Protein AF-A0A2X0WYQ0-F1 (afdb_monomer_lite)

Structure (mmCIF, N/CA/C/O backbone):
data_AF-A0A2X0WYQ0-F1
#
_entry.id   AF-A0A2X0WYQ0-F1
#
loop_
_atom_site.group_PDB
_atom_site.id
_atom_site.type_symbol
_atom_site.label_atom_id
_atom_site.label_alt_id
_atom_site.label_comp_id
_atom_site.label_asym_id
_atom_site.label_entity_id
_atom_site.label_seq_id
_atom_site.pdbx_PDB_ins_code
_atom_site.Cartn_x
_atom_site.Cartn_y
_atom_site.Cartn_z
_atom_site.occupancy
_atom_site.B_iso_or_equiv
_atom_site.auth_seq_id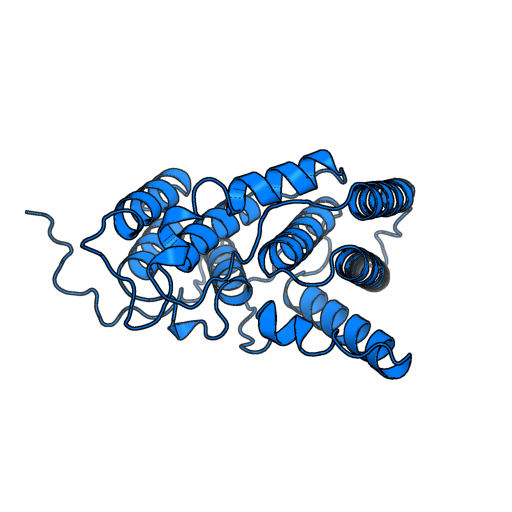
_atom_site.auth_comp_id
_atom_site.auth_asym_id
_atom_site.auth_atom_id
_atom_site.pdbx_PDB_model_num
ATOM 1 N N . MET A 1 1 ? -31.223 0.214 19.279 1.00 30.88 1 MET A N 1
ATOM 2 C CA . MET A 1 1 ? -30.070 -0.480 19.890 1.00 30.88 1 MET A CA 1
ATOM 3 C C . MET A 1 1 ? -29.331 -1.234 18.797 1.00 30.88 1 MET A C 1
ATOM 5 O O . MET A 1 1 ? -29.959 -2.022 18.108 1.00 30.88 1 MET A O 1
ATOM 9 N N . ASN A 1 2 ? -28.045 -0.946 18.589 1.00 32.72 2 ASN A N 1
ATOM 10 C CA . ASN A 1 2 ? -27.215 -1.646 17.607 1.00 32.72 2 ASN A CA 1
ATOM 11 C C . ASN A 1 2 ? -26.812 -3.014 18.179 1.00 32.72 2 ASN A C 1
ATOM 13 O O . ASN A 1 2 ? -26.134 -3.053 19.201 1.00 32.72 2 ASN A O 1
ATOM 17 N N . ASN A 1 3 ? -27.182 -4.112 17.514 1.00 32.12 3 ASN A N 1
ATOM 18 C CA . ASN A 1 3 ? -26.913 -5.508 17.918 1.00 32.12 3 ASN A CA 1
ATOM 19 C C . ASN A 1 3 ? -25.422 -5.912 17.897 1.00 32.12 3 ASN A C 1
ATOM 21 O O . ASN A 1 3 ? -25.090 -7.092 17.855 1.00 32.12 3 ASN A O 1
ATOM 25 N N . TYR A 1 4 ? -24.502 -4.952 17.890 1.00 43.34 4 TYR A N 1
ATOM 26 C CA . TYR A 1 4 ? -23.113 -5.197 17.528 1.00 43.34 4 TYR A CA 1
ATOM 27 C C . TYR A 1 4 ? -22.135 -5.195 18.707 1.00 43.34 4 TYR A C 1
ATOM 29 O O . TYR A 1 4 ? -20.962 -5.466 18.495 1.00 43.34 4 TYR A O 1
ATOM 37 N N . THR A 1 5 ? -22.542 -4.875 19.934 1.00 41.78 5 THR A N 1
ATOM 38 C CA . THR A 1 5 ? -21.591 -4.577 21.022 1.00 41.78 5 THR A CA 1
ATOM 39 C C . THR A 1 5 ? -21.054 -5.783 21.790 1.00 41.78 5 THR A C 1
ATOM 41 O O . THR A 1 5 ? -20.087 -5.616 22.519 1.00 41.78 5 THR A O 1
ATOM 44 N N . GLN A 1 6 ? -21.606 -6.988 21.634 1.00 36.12 6 GLN A N 1
ATOM 45 C CA . GLN A 1 6 ? -21.360 -8.068 22.604 1.00 36.12 6 GLN A CA 1
ATOM 46 C C . GLN A 1 6 ? -20.387 -9.172 22.157 1.00 36.12 6 GLN A C 1
ATOM 48 O O . GLN A 1 6 ? -20.231 -10.157 22.868 1.00 36.12 6 GLN A O 1
ATOM 53 N N . LYS A 1 7 ? -19.721 -9.028 21.000 1.00 35.97 7 LYS A N 1
ATOM 54 C CA . LYS A 1 7 ? -18.834 -10.072 20.441 1.00 35.97 7 LYS A CA 1
ATOM 55 C C . LYS A 1 7 ? -17.511 -9.539 19.860 1.00 35.97 7 LYS A C 1
ATOM 57 O O . LYS A 1 7 ? -16.992 -10.108 18.907 1.00 35.97 7 LYS A O 1
ATOM 62 N N . ARG A 1 8 ? -17.033 -8.386 20.350 1.00 48.12 8 ARG A N 1
ATOM 63 C CA . ARG A 1 8 ? -16.016 -7.555 19.670 1.00 48.12 8 ARG A CA 1
ATOM 64 C C . ARG A 1 8 ? -14.584 -7.669 20.197 1.00 48.12 8 ARG A C 1
ATOM 66 O O . ARG A 1 8 ? -13.685 -7.267 19.468 1.00 48.12 8 ARG A O 1
ATOM 73 N N . ASP A 1 9 ? -14.366 -8.222 21.386 1.00 40.00 9 ASP A N 1
ATOM 74 C CA . ASP A 1 9 ? -13.037 -8.193 22.023 1.00 40.00 9 ASP A CA 1
ATOM 75 C C . ASP A 1 9 ? -12.104 -9.339 21.573 1.00 40.00 9 ASP A C 1
ATOM 77 O O . ASP A 1 9 ? -10.907 -9.282 21.836 1.00 40.00 9 ASP A O 1
ATOM 81 N N . ASP A 1 10 ? -12.617 -10.312 20.805 1.00 42.34 10 ASP A N 1
ATOM 82 C CA . ASP A 1 10 ? -11.875 -11.518 20.386 1.00 42.34 10 ASP A CA 1
ATOM 83 C C . ASP A 1 10 ? -11.583 -11.580 18.868 1.00 42.34 10 ASP A C 1
ATOM 85 O O . ASP A 1 10 ? -11.212 -12.630 18.336 1.00 42.34 10 ASP A O 1
ATOM 89 N N . LEU A 1 11 ? -11.805 -10.489 18.123 1.00 52.59 11 LEU A N 1
ATOM 90 C CA . LEU A 1 11 ? -11.607 -10.490 16.669 1.00 52.59 11 LEU A CA 1
ATOM 91 C C . LEU A 1 11 ? -10.135 -10.267 16.303 1.00 52.59 11 LEU A C 1
ATOM 93 O O . LEU A 1 11 ? -9.590 -9.175 16.462 1.00 52.59 11 LEU A O 1
ATOM 97 N N . ASN A 1 12 ? -9.539 -11.340 15.783 1.00 59.78 12 ASN A N 1
ATOM 98 C CA . ASN A 1 12 ? -8.200 -11.401 15.204 1.00 59.78 12 ASN A CA 1
ATOM 99 C C . ASN A 1 12 ? -8.109 -10.634 13.864 1.00 59.78 12 ASN A C 1
ATOM 101 O O . ASN A 1 12 ? -9.146 -10.348 13.254 1.00 59.78 12 ASN A O 1
ATOM 105 N N . PRO A 1 13 ? -6.888 -10.335 13.373 1.00 63.44 13 PRO A N 1
ATOM 106 C CA . PRO A 1 13 ? -6.665 -9.760 12.045 1.00 63.44 13 PRO A CA 1
ATOM 107 C C . PRO A 1 13 ? -7.358 -10.554 10.918 1.00 63.44 13 PRO A C 1
ATOM 109 O O . PRO A 1 13 ? -7.719 -11.724 11.121 1.00 63.44 13 PRO A O 1
ATOM 112 N N . PRO A 1 14 ? -7.549 -9.936 9.731 1.00 71.12 14 PRO A N 1
ATOM 113 C CA . PRO A 1 14 ? -8.297 -10.542 8.636 1.00 71.12 14 PRO A CA 1
ATOM 114 C C . PRO A 1 14 ? -7.790 -11.952 8.307 1.00 71.12 14 PRO A C 1
ATOM 116 O O . PRO A 1 14 ? -6.591 -12.199 8.194 1.00 71.12 14 PRO A O 1
ATOM 119 N N . GLN A 1 15 ? -8.717 -12.901 8.198 1.00 68.38 15 GLN A N 1
ATOM 120 C CA . GLN A 1 15 ? -8.397 -14.296 7.901 1.00 68.38 15 GLN A CA 1
ATOM 121 C C . GLN A 1 15 ? -8.363 -14.512 6.389 1.00 68.38 15 GLN A C 1
ATOM 123 O O . GLN A 1 15 ? -9.119 -13.884 5.659 1.00 68.38 15 GLN A O 1
ATOM 128 N N . ILE A 1 16 ? -7.509 -15.423 5.924 1.00 63.03 16 ILE A N 1
ATOM 129 C CA . ILE A 1 16 ? -7.428 -15.814 4.511 1.00 63.03 16 ILE A CA 1
ATOM 130 C C . ILE A 1 16 ? -8.722 -16.545 4.116 1.00 63.03 16 ILE A C 1
ATOM 132 O O . ILE A 1 16 ? -9.135 -17.493 4.786 1.00 63.03 16 ILE A O 1
ATOM 136 N N . HIS A 1 17 ? -9.358 -16.125 3.018 1.00 61.84 17 HIS A N 1
ATOM 137 C CA . HIS A 1 17 ? -10.600 -16.725 2.509 1.00 61.84 17 HIS A CA 1
ATOM 138 C C . HIS A 1 17 ? -10.390 -17.420 1.157 1.00 61.84 17 HIS A C 1
ATOM 140 O O . HIS A 1 17 ? -9.661 -16.924 0.307 1.00 61.84 17 HIS A O 1
ATOM 146 N N . ASN A 1 18 ? -11.074 -18.547 0.930 1.00 51.06 18 ASN A N 1
ATOM 147 C CA . ASN A 1 18 ? -10.894 -19.365 -0.282 1.00 51.06 18 ASN A CA 1
ATOM 148 C C . ASN A 1 18 ? -11.740 -18.919 -1.492 1.00 51.06 18 ASN A C 1
ATOM 150 O O . ASN A 1 18 ? -11.437 -19.317 -2.615 1.00 51.06 18 ASN A O 1
ATOM 154 N N . ASP A 1 19 ? -12.796 -18.120 -1.295 1.00 70.81 19 ASP A N 1
ATOM 155 C CA . ASP A 1 19 ? -13.561 -17.553 -2.415 1.00 70.81 19 ASP A CA 1
ATOM 156 C C . ASP A 1 19 ? -12.731 -16.472 -3.137 1.00 70.81 19 ASP A C 1
ATOM 158 O O . ASP A 1 19 ? -12.202 -15.600 -2.450 1.00 70.81 19 ASP A O 1
ATOM 162 N N . PRO A 1 20 ? -12.625 -16.453 -4.482 1.00 60.88 20 PRO A N 1
ATOM 163 C CA . PRO A 1 20 ? -11.736 -15.537 -5.205 1.00 60.88 20 PRO A CA 1
ATOM 164 C C . PRO A 1 20 ? -11.954 -14.041 -4.928 1.00 60.88 20 PRO A C 1
ATOM 166 O O . PRO A 1 20 ? -10.990 -13.268 -4.923 1.00 60.88 20 PRO A O 1
ATOM 169 N N . HIS A 1 21 ? -13.198 -13.604 -4.701 1.00 66.31 21 HIS A N 1
ATOM 170 C CA . HIS A 1 21 ? -13.491 -12.195 -4.428 1.00 66.31 21 HIS A CA 1
ATOM 171 C C . HIS A 1 21 ? -13.129 -11.820 -2.995 1.00 66.31 21 HIS A C 1
ATOM 173 O O . HIS A 1 21 ? -12.477 -10.793 -2.770 1.00 66.31 21 HIS A O 1
ATOM 179 N N . SER A 1 22 ? -13.508 -12.659 -2.032 1.00 78.00 22 SER A N 1
ATOM 180 C CA . SER A 1 22 ? -13.090 -12.484 -0.640 1.00 78.00 22 SER A CA 1
ATOM 181 C C . SER A 1 22 ? -11.579 -12.644 -0.483 1.00 78.00 22 SER A C 1
ATOM 183 O O . SER A 1 22 ? -10.980 -11.937 0.322 1.00 78.00 22 SER A O 1
ATOM 185 N N . ALA A 1 23 ? -10.945 -13.466 -1.319 1.00 81.56 23 ALA A N 1
ATOM 186 C CA . ALA A 1 23 ? -9.509 -13.658 -1.342 1.00 81.56 23 ALA A CA 1
ATOM 187 C C . ALA A 1 23 ? -8.787 -12.357 -1.712 1.00 81.56 23 ALA A C 1
ATOM 189 O O . ALA A 1 23 ? -7.987 -11.834 -0.943 1.00 81.56 23 ALA A O 1
ATOM 190 N N . HIS A 1 24 ? -9.125 -11.738 -2.848 1.00 86.12 24 HIS A N 1
ATOM 191 C CA . HIS A 1 24 ? -8.456 -10.495 -3.248 1.00 86.12 24 HIS A CA 1
ATOM 192 C C . HIS A 1 24 ? -8.589 -9.379 -2.197 1.00 86.12 24 HIS A C 1
ATOM 194 O O . HIS A 1 24 ? -7.616 -8.691 -1.886 1.00 86.12 24 HIS A O 1
ATOM 200 N N . LYS A 1 25 ? -9.777 -9.227 -1.599 1.00 91.06 25 LYS A N 1
ATOM 201 C CA . LYS A 1 25 ? -9.996 -8.257 -0.518 1.00 91.06 25 LYS A CA 1
ATOM 202 C C . LYS A 1 25 ? -9.220 -8.611 0.748 1.00 91.06 25 LYS A C 1
ATOM 204 O O . LYS A 1 25 ? -8.689 -7.706 1.387 1.00 91.06 25 LYS A O 1
ATOM 209 N N . SER A 1 26 ? -9.137 -9.894 1.093 1.00 89.62 26 SER A N 1
ATOM 210 C CA . SER A 1 26 ? -8.325 -10.370 2.211 1.00 89.62 26 SER A CA 1
ATOM 211 C C . SER A 1 26 ? -6.846 -10.062 1.989 1.00 89.62 26 SER A C 1
ATOM 213 O O . SER A 1 26 ? -6.203 -9.569 2.909 1.00 89.62 26 SER A O 1
ATOM 215 N N . ALA A 1 27 ? -6.319 -10.267 0.775 1.00 88.12 27 ALA A N 1
ATOM 216 C CA . ALA A 1 27 ? -4.941 -9.910 0.425 1.00 88.12 27 ALA A CA 1
ATOM 217 C C . ALA A 1 27 ? -4.671 -8.423 0.675 1.00 88.12 27 ALA A C 1
ATOM 219 O O . ALA A 1 27 ? -3.684 -8.058 1.309 1.00 88.12 27 ALA A O 1
ATOM 220 N N . ILE A 1 28 ? -5.579 -7.564 0.198 1.00 92.56 28 ILE A N 1
ATOM 221 C CA . ILE A 1 28 ? -5.465 -6.112 0.339 1.00 92.56 28 ILE A CA 1
ATOM 222 C C . ILE A 1 28 ? -5.468 -5.701 1.814 1.00 92.56 28 ILE A C 1
ATOM 224 O O . ILE A 1 28 ? -4.609 -4.925 2.229 1.00 92.56 28 ILE A O 1
ATOM 228 N N . TRP A 1 29 ? -6.413 -6.213 2.605 1.00 93.56 29 TRP A N 1
ATOM 229 C CA . TRP A 1 29 ? -6.493 -5.890 4.028 1.00 93.56 29 TRP A CA 1
ATOM 230 C C . TRP A 1 29 ? -5.293 -6.427 4.809 1.00 93.56 29 TRP A C 1
ATOM 232 O O . TRP A 1 29 ? -4.737 -5.690 5.616 1.00 93.56 29 TRP A O 1
ATOM 242 N N . ASN A 1 30 ? -4.837 -7.649 4.530 1.00 89.69 30 ASN A N 1
ATOM 243 C CA . ASN A 1 30 ? -3.646 -8.218 5.166 1.00 89.69 30 ASN A CA 1
ATOM 244 C C . ASN A 1 30 ? -2.389 -7.405 4.852 1.00 89.69 30 ASN A C 1
ATOM 246 O O . ASN A 1 30 ? -1.621 -7.086 5.758 1.00 89.69 30 ASN A O 1
ATOM 250 N N . LEU A 1 31 ? -2.204 -7.005 3.592 1.00 90.88 31 LEU A N 1
ATOM 251 C CA . LEU A 1 31 ? -1.098 -6.139 3.197 1.00 90.88 31 LEU A CA 1
ATOM 252 C C . LEU A 1 31 ? -1.184 -4.770 3.882 1.00 90.88 31 LEU A C 1
ATOM 254 O O . LEU A 1 31 ? -0.188 -4.304 4.424 1.00 90.88 31 LEU A O 1
ATOM 258 N N . ALA A 1 32 ? -2.363 -4.141 3.906 1.00 93.12 32 ALA A N 1
ATOM 259 C CA . ALA A 1 32 ? -2.557 -2.857 4.575 1.00 93.12 32 ALA A CA 1
ATOM 260 C C . ALA A 1 32 ? -2.234 -2.934 6.076 1.00 93.12 32 ALA A C 1
ATOM 262 O O . ALA A 1 32 ? -1.520 -2.077 6.591 1.00 93.12 32 ALA A O 1
ATOM 263 N N . VAL A 1 33 ? -2.698 -3.984 6.761 1.00 91.06 33 VAL A N 1
ATOM 264 C CA . VAL A 1 33 ? -2.401 -4.223 8.179 1.00 91.06 33 VAL A CA 1
ATOM 265 C C . VAL A 1 33 ? -0.902 -4.409 8.391 1.00 91.06 33 VAL A C 1
ATOM 267 O O . VAL A 1 33 ? -0.329 -3.732 9.240 1.00 91.06 33 VAL A O 1
ATOM 270 N N . ASN A 1 34 ? -0.254 -5.263 7.597 1.00 87.56 34 ASN A N 1
ATOM 271 C CA . ASN A 1 34 ? 1.179 -5.519 7.728 1.00 87.56 34 ASN A CA 1
ATOM 272 C C . ASN A 1 34 ? 2.011 -4.261 7.463 1.00 87.56 34 ASN A C 1
ATOM 274 O O . ASN A 1 34 ? 2.981 -4.029 8.169 1.00 87.56 34 ASN A O 1
ATOM 278 N N . LEU A 1 35 ? 1.635 -3.422 6.495 1.00 89.00 35 LEU A N 1
ATOM 279 C CA . LEU A 1 35 ? 2.359 -2.181 6.204 1.00 89.00 35 LEU A CA 1
ATOM 280 C C . LEU A 1 35 ? 2.243 -1.142 7.328 1.00 89.00 35 LEU A C 1
ATOM 282 O O . LEU A 1 35 ? 3.184 -0.379 7.548 1.00 89.00 35 LEU A O 1
ATOM 286 N N . VAL A 1 36 ? 1.101 -1.094 8.017 1.00 88.69 36 VAL A N 1
ATOM 287 C CA . VAL A 1 36 ? 0.776 -0.031 8.981 1.00 88.69 36 VAL A CA 1
ATOM 288 C C . VAL A 1 36 ? 1.120 -0.405 10.420 1.00 88.69 36 VAL A C 1
ATOM 290 O O . VAL A 1 36 ? 1.538 0.463 11.185 1.00 88.69 36 VAL A O 1
ATOM 293 N N . PHE A 1 37 ? 0.965 -1.673 10.797 1.00 85.31 37 PHE A N 1
ATOM 294 C CA . PHE A 1 37 ? 1.195 -2.148 12.158 1.00 85.31 37 PHE A CA 1
ATOM 295 C C . PHE A 1 37 ? 2.485 -2.965 12.237 1.00 85.31 37 PHE A C 1
ATOM 297 O O . PHE A 1 37 ? 2.716 -3.859 11.427 1.00 85.31 37 PHE A O 1
ATOM 304 N N . GLU A 1 38 ? 3.314 -2.702 13.253 1.00 80.44 38 GLU A N 1
ATOM 305 C CA . GLU A 1 38 ? 4.502 -3.529 13.527 1.00 80.44 38 GLU A CA 1
ATOM 306 C C . GLU A 1 38 ? 4.115 -4.970 13.879 1.00 80.44 38 GLU A C 1
ATOM 308 O O . GLU A 1 38 ? 4.799 -5.920 13.503 1.00 80.44 38 GLU A O 1
ATOM 313 N N . ASN A 1 39 ? 3.000 -5.123 14.593 1.00 82.75 39 ASN A N 1
ATOM 314 C CA . ASN A 1 39 ? 2.399 -6.397 14.938 1.00 82.75 39 ASN A CA 1
ATOM 315 C C . ASN A 1 39 ? 0.957 -6.426 14.427 1.00 82.75 39 ASN A C 1
ATOM 317 O O . ASN A 1 39 ? 0.109 -5.677 14.902 1.00 82.75 39 ASN A O 1
ATOM 321 N N . SER A 1 40 ? 0.650 -7.321 13.489 1.00 83.56 40 SER A N 1
ATOM 322 C CA . SER A 1 40 ? -0.686 -7.412 12.889 1.00 83.56 40 SER A CA 1
ATOM 323 C C . SER A 1 40 ? -1.797 -7.743 13.893 1.00 83.56 40 SER A C 1
ATOM 325 O O . SER A 1 40 ? -2.952 -7.408 13.644 1.00 83.56 40 SER A O 1
ATOM 327 N N . ALA A 1 41 ? -1.469 -8.337 15.048 1.00 84.69 41 ALA A N 1
ATOM 328 C CA . ALA A 1 41 ? -2.426 -8.562 16.135 1.00 84.69 41 ALA A CA 1
ATOM 329 C C . ALA A 1 41 ? -2.939 -7.257 16.780 1.00 84.69 41 ALA A C 1
ATOM 331 O O . ALA A 1 41 ? -3.987 -7.261 17.431 1.00 84.69 41 ALA A O 1
ATOM 332 N N . ASP A 1 42 ? -2.238 -6.138 16.578 1.00 84.75 42 ASP A N 1
ATOM 333 C CA . ASP A 1 42 ? -2.667 -4.820 17.048 1.00 84.75 42 ASP A CA 1
ATOM 334 C C . ASP A 1 42 ? -3.835 -4.272 16.211 1.00 84.75 42 ASP A C 1
ATOM 336 O O . ASP A 1 42 ? -4.561 -3.396 16.677 1.00 84.75 42 ASP A O 1
ATOM 340 N N . PHE A 1 43 ? -4.072 -4.812 15.008 1.00 88.44 43 PHE A N 1
ATOM 341 C CA . PHE A 1 43 ? -5.287 -4.558 14.238 1.00 88.44 43 PHE A CA 1
ATOM 342 C C . PHE A 1 43 ? -6.402 -5.514 14.682 1.00 88.44 43 PHE A C 1
ATOM 344 O O . PHE A 1 43 ? -6.535 -6.633 14.187 1.00 88.44 43 PHE A O 1
ATOM 351 N N . ASN A 1 44 ? -7.211 -5.061 15.638 1.00 86.19 44 ASN A N 1
ATOM 352 C CA . ASN A 1 44 ? -8.253 -5.861 16.280 1.00 86.19 44 ASN A CA 1
ATOM 353 C C . ASN A 1 44 ? -9.542 -5.048 16.521 1.00 86.19 44 ASN A C 1
ATOM 355 O O . ASN A 1 44 ? -9.698 -3.909 16.062 1.00 86.19 44 ASN A O 1
ATOM 359 N N . GLY A 1 45 ? -10.508 -5.660 17.209 1.00 87.38 45 GLY A N 1
ATOM 360 C CA . GLY A 1 45 ? -11.706 -4.981 17.694 1.00 87.38 45 GLY A CA 1
ATOM 361 C C . GLY A 1 45 ? -12.627 -4.477 16.580 1.00 87.38 45 GLY A C 1
ATOM 362 O O . GLY A 1 45 ? -12.957 -5.193 15.631 1.00 87.38 45 GLY A O 1
ATOM 363 N N . TYR A 1 46 ? -13.084 -3.227 16.704 1.00 90.25 46 TYR A N 1
ATOM 364 C CA . TYR A 1 46 ? -14.056 -2.643 15.776 1.00 90.25 46 TYR A CA 1
ATOM 365 C C . TYR A 1 46 ? -13.526 -2.532 14.338 1.00 90.25 46 TYR A C 1
ATOM 367 O O . TYR A 1 46 ? -14.253 -2.868 13.403 1.00 90.25 46 TYR A O 1
ATOM 375 N N . ALA A 1 47 ? -12.272 -2.108 14.140 1.00 92.31 47 ALA A N 1
ATOM 376 C CA . ALA A 1 47 ? -11.688 -2.009 12.801 1.00 92.31 47 ALA A CA 1
ATOM 377 C C . ALA A 1 47 ? -11.605 -3.373 12.100 1.00 92.31 47 ALA A C 1
ATOM 379 O O . ALA A 1 47 ? -11.969 -3.477 10.927 1.00 92.31 47 ALA A O 1
ATOM 380 N N . ALA A 1 48 ? -11.193 -4.420 12.826 1.00 91.94 48 ALA A N 1
ATOM 381 C CA . ALA A 1 48 ? -11.126 -5.780 12.296 1.00 91.94 48 ALA A CA 1
ATOM 382 C C . ALA A 1 48 ? -12.512 -6.309 11.895 1.00 91.94 48 ALA A C 1
ATOM 384 O O . ALA A 1 48 ? -12.666 -6.879 10.815 1.00 91.94 48 ALA A O 1
ATOM 385 N N . ALA A 1 49 ? -13.543 -6.035 12.704 1.00 92.00 49 ALA A N 1
ATOM 386 C CA . ALA A 1 49 ? -14.924 -6.369 12.359 1.00 92.00 49 ALA A CA 1
ATOM 387 C C . ALA A 1 49 ? -15.373 -5.683 11.057 1.00 92.00 49 ALA A C 1
ATOM 389 O O . ALA A 1 49 ? -15.943 -6.325 10.179 1.00 92.00 49 ALA A O 1
ATOM 390 N N . VAL A 1 50 ? -15.085 -4.387 10.898 1.00 95.12 50 VAL A N 1
ATOM 391 C CA . VAL A 1 50 ? -15.441 -3.636 9.682 1.00 95.12 50 VAL A CA 1
ATOM 392 C C . VAL A 1 50 ? -14.688 -4.162 8.453 1.00 95.12 50 VAL A C 1
ATOM 394 O O . VAL A 1 50 ? -15.289 -4.314 7.389 1.00 95.12 50 VAL A O 1
ATOM 397 N N . ALA A 1 51 ? -13.398 -4.481 8.587 1.00 95.31 51 ALA A N 1
ATOM 398 C CA . ALA A 1 51 ? -12.615 -5.092 7.514 1.00 95.31 51 ALA A CA 1
ATOM 399 C C . ALA A 1 51 ? -13.215 -6.435 7.071 1.00 95.31 51 ALA A C 1
ATOM 401 O O . ALA A 1 51 ? -13.369 -6.675 5.873 1.00 95.31 51 ALA A O 1
ATOM 402 N N . HIS A 1 52 ? -13.626 -7.273 8.026 1.00 93.06 52 HIS A N 1
ATOM 403 C CA . HIS A 1 52 ? -14.283 -8.550 7.754 1.00 93.06 52 HIS A CA 1
ATOM 404 C C . HIS A 1 52 ? -15.599 -8.372 6.976 1.00 93.06 52 HIS A C 1
ATOM 406 O O . HIS A 1 52 ? -15.805 -9.031 5.958 1.00 93.06 52 HIS A O 1
ATOM 412 N N . GLU A 1 53 ? -16.452 -7.420 7.368 1.00 94.94 53 GLU A N 1
ATOM 413 C CA . GLU A 1 53 ? -17.678 -7.103 6.618 1.00 94.94 53 GLU A CA 1
ATOM 414 C C . GLU A 1 53 ? -17.382 -6.657 5.175 1.00 94.94 53 GLU A C 1
ATOM 416 O O . GLU A 1 53 ? -18.097 -7.031 4.242 1.00 94.94 53 GLU A O 1
ATOM 421 N N . HIS A 1 54 ? -16.307 -5.893 4.956 1.00 95.62 54 HIS A N 1
ATOM 422 C CA . HIS A 1 54 ? -15.887 -5.511 3.608 1.00 95.62 54 HIS A CA 1
ATOM 423 C C . HIS A 1 54 ? -15.392 -6.713 2.786 1.00 95.62 54 HIS A C 1
ATOM 425 O O . HIS A 1 54 ? -15.737 -6.841 1.604 1.00 95.62 54 HIS A O 1
ATOM 431 N N . ILE A 1 55 ? -14.591 -7.595 3.394 1.00 92.81 55 ILE A N 1
ATOM 432 C CA . ILE A 1 55 ? -14.057 -8.818 2.770 1.00 92.81 55 ILE A CA 1
ATOM 433 C C . ILE A 1 55 ? -15.188 -9.758 2.337 1.00 92.81 55 ILE A C 1
ATOM 435 O O . ILE A 1 55 ? -15.133 -10.324 1.244 1.00 92.81 55 ILE A O 1
ATOM 439 N N . LEU A 1 56 ? -16.248 -9.856 3.140 1.00 91.75 56 LEU A N 1
ATOM 440 C CA . LEU A 1 56 ? -17.446 -10.636 2.825 1.00 91.75 56 LEU A CA 1
ATOM 441 C C . LEU A 1 56 ? -18.418 -9.943 1.853 1.00 91.75 56 LEU A C 1
ATOM 443 O O . LEU A 1 56 ? -19.464 -10.501 1.547 1.00 91.75 56 LEU A O 1
ATOM 447 N N . ASN A 1 57 ? -18.079 -8.757 1.332 1.00 93.00 57 ASN A N 1
ATOM 448 C CA . ASN A 1 57 ? -18.943 -7.933 0.470 1.00 93.00 57 ASN A CA 1
ATOM 449 C C . ASN A 1 57 ? -20.240 -7.426 1.132 1.00 93.00 57 ASN A C 1
ATOM 451 O O . ASN A 1 57 ? -21.124 -6.937 0.430 1.00 93.00 57 ASN A O 1
ATOM 455 N N . ASN A 1 58 ? -20.351 -7.457 2.461 1.00 94.25 58 ASN A N 1
ATOM 456 C CA . ASN A 1 58 ? -21.510 -6.900 3.168 1.00 94.25 58 ASN A CA 1
ATOM 457 C C . ASN A 1 58 ? -21.525 -5.363 3.117 1.00 94.25 58 ASN A C 1
ATOM 459 O O . ASN A 1 58 ? -22.585 -4.735 3.161 1.00 94.25 58 ASN A O 1
ATOM 463 N N . ILE A 1 59 ? -20.345 -4.749 2.993 1.00 96.19 59 ILE A N 1
ATOM 464 C CA . ILE A 1 59 ? -20.160 -3.313 2.765 1.00 96.19 59 ILE A CA 1
ATOM 465 C C . ILE A 1 59 ? -19.120 -3.065 1.664 1.00 96.19 59 ILE A C 1
ATOM 467 O O . ILE A 1 59 ? -18.238 -3.891 1.420 1.00 96.19 59 ILE A O 1
ATOM 471 N N . ASP A 1 60 ? -19.217 -1.913 1.002 1.00 96.38 60 ASP A N 1
ATOM 472 C CA . ASP A 1 60 ? -18.177 -1.400 0.106 1.00 96.38 60 ASP A CA 1
ATOM 473 C C . ASP A 1 60 ? -17.041 -0.716 0.897 1.00 96.38 60 ASP A C 1
ATOM 475 O O . ASP A 1 60 ? -17.140 -0.487 2.108 1.00 96.38 60 ASP A O 1
ATOM 479 N N . ILE A 1 61 ? -15.924 -0.434 0.218 1.00 97.00 61 ILE A N 1
ATOM 480 C CA . ILE A 1 61 ? -14.724 0.121 0.857 1.00 97.00 61 ILE A CA 1
ATOM 481 C C . ILE A 1 61 ? -14.938 1.550 1.373 1.00 97.00 61 ILE A C 1
ATOM 483 O O . ILE A 1 61 ? -14.351 1.930 2.384 1.00 97.00 61 ILE A O 1
ATOM 487 N N . ASP A 1 62 ? -15.822 2.326 0.741 1.00 97.62 62 ASP A N 1
ATOM 488 C CA . ASP A 1 62 ? -16.145 3.689 1.168 1.00 97.62 62 ASP A CA 1
ATOM 489 C C . ASP A 1 62 ? -16.935 3.688 2.481 1.00 97.62 62 ASP A C 1
ATOM 491 O O . ASP A 1 62 ? -16.651 4.467 3.395 1.00 97.62 62 ASP A O 1
ATOM 495 N N . LYS A 1 63 ? -17.889 2.762 2.624 1.00 97.81 63 LYS A N 1
ATOM 496 C CA . LYS A 1 63 ? -18.610 2.519 3.878 1.00 97.81 63 LYS A CA 1
ATOM 497 C C . LYS A 1 63 ? -17.673 2.026 4.970 1.00 97.81 63 LYS A C 1
ATOM 499 O O . LYS A 1 63 ? -17.793 2.498 6.099 1.00 97.81 63 LYS A O 1
ATOM 504 N N . ALA A 1 64 ? -16.742 1.128 4.648 1.00 97.62 64 ALA A N 1
ATOM 505 C CA . ALA A 1 64 ? -15.738 0.656 5.599 1.00 97.62 64 ALA A CA 1
ATOM 506 C C . ALA A 1 64 ? -14.847 1.806 6.098 1.00 97.62 64 ALA A C 1
ATOM 508 O O . ALA A 1 64 ? -14.695 1.982 7.309 1.00 97.62 64 ALA A O 1
ATOM 509 N N . GLN A 1 65 ? -14.337 2.640 5.181 1.00 97.38 65 GLN A N 1
ATOM 510 C CA . GLN A 1 65 ? -13.555 3.832 5.514 1.00 97.38 65 GLN A CA 1
ATOM 511 C C . GLN A 1 65 ? -14.345 4.771 6.425 1.00 97.38 65 GLN A C 1
ATOM 513 O O . GLN A 1 65 ? -13.885 5.089 7.520 1.00 97.38 65 GLN A O 1
ATOM 518 N N . LYS A 1 66 ? -15.565 5.151 6.026 1.00 96.50 66 LYS A N 1
ATOM 519 C CA . LYS A 1 66 ? -16.413 6.053 6.814 1.00 96.50 66 LYS A CA 1
ATOM 520 C C . LYS A 1 66 ? -16.701 5.497 8.209 1.00 96.50 66 LYS A C 1
ATOM 522 O O . LYS A 1 66 ? -16.699 6.258 9.176 1.00 96.50 66 LYS A O 1
ATOM 527 N N . ALA A 1 67 ? -16.955 4.193 8.326 1.00 95.69 67 ALA A N 1
ATOM 528 C CA . ALA A 1 67 ? -17.243 3.538 9.597 1.00 95.69 67 ALA A CA 1
ATOM 529 C C . ALA A 1 67 ? -16.044 3.574 10.557 1.00 95.69 67 ALA A C 1
ATOM 531 O O . ALA A 1 67 ? -16.237 3.874 11.736 1.00 95.69 67 ALA A O 1
ATOM 532 N N . ILE A 1 68 ? -14.831 3.295 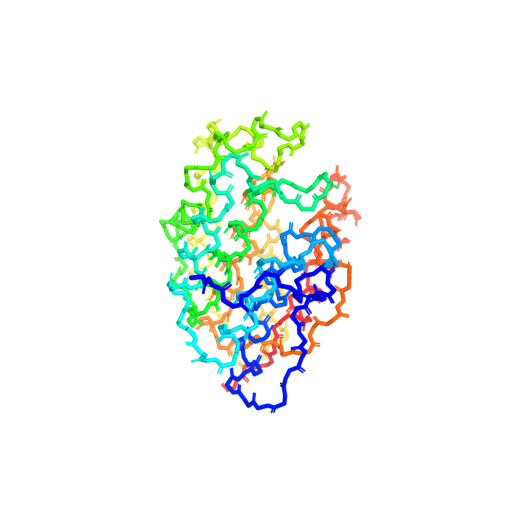10.067 1.00 94.25 68 ILE A N 1
ATOM 533 C CA . ILE A 1 68 ? -13.591 3.332 10.858 1.00 94.25 68 ILE A CA 1
ATOM 534 C C . ILE A 1 68 ? -13.231 4.778 11.219 1.00 94.25 68 ILE A C 1
ATOM 536 O O . ILE A 1 68 ? -13.049 5.076 12.397 1.00 94.25 68 ILE A O 1
ATOM 540 N N . GLU A 1 69 ? -13.219 5.699 10.254 1.00 92.81 69 GLU A N 1
ATOM 541 C CA . GLU A 1 69 ? -12.912 7.116 10.501 1.00 92.81 69 GLU A CA 1
ATOM 542 C C . GLU A 1 69 ? -13.863 7.740 11.526 1.00 92.81 69 GLU A C 1
ATOM 544 O O . GLU A 1 69 ? -13.413 8.371 12.482 1.00 92.81 69 GLU A O 1
ATOM 549 N N . SER A 1 70 ? -15.172 7.501 11.394 1.00 90.94 70 SER A N 1
ATOM 550 C CA . SER A 1 70 ? -16.163 8.018 12.348 1.00 90.94 70 SER A CA 1
ATOM 551 C C . SER A 1 70 ? -15.966 7.447 13.755 1.00 90.94 70 SER A C 1
ATOM 553 O O . SER A 1 70 ? -16.218 8.136 14.742 1.00 90.94 70 SER A O 1
ATOM 555 N N . HIS A 1 71 ? -15.531 6.188 13.863 1.00 89.69 71 HIS A N 1
ATOM 556 C CA . HIS A 1 71 ? -15.311 5.540 15.151 1.00 89.69 71 HIS A CA 1
ATOM 557 C C . HIS A 1 71 ? -14.077 6.100 15.859 1.00 89.69 71 HIS A C 1
ATOM 559 O O . HIS A 1 71 ? -14.204 6.545 16.995 1.00 89.69 71 HIS A O 1
ATOM 565 N N . TYR A 1 72 ? -12.926 6.132 15.182 1.00 86.88 72 TYR A N 1
ATOM 566 C CA . TYR A 1 72 ? -11.627 6.495 15.769 1.00 86.88 72 TYR A CA 1
ATOM 567 C C . TYR A 1 72 ? -11.359 8.006 15.842 1.00 86.88 72 TYR A C 1
ATOM 569 O O . TYR A 1 72 ? -10.414 8.424 16.505 1.00 86.88 72 TYR A O 1
ATOM 577 N N . THR A 1 73 ? -12.201 8.833 15.213 1.00 84.00 73 THR A N 1
ATOM 578 C CA . THR A 1 73 ? -12.177 10.296 15.406 1.00 84.00 73 THR A CA 1
ATOM 579 C C . THR A 1 73 ? -12.958 10.727 16.656 1.00 84.00 73 THR A C 1
ATOM 581 O O . THR A 1 73 ? -12.744 11.819 17.180 1.00 84.00 73 THR A O 1
ATOM 584 N N . ASN A 1 74 ? -13.863 9.884 17.169 1.00 77.12 74 ASN A N 1
ATOM 585 C CA . ASN A 1 74 ? -14.636 10.186 18.372 1.00 77.12 74 ASN A CA 1
ATOM 586 C C . ASN A 1 74 ? -13.778 9.990 19.634 1.00 77.12 74 ASN A C 1
ATOM 588 O O . ASN A 1 74 ? -13.251 8.906 19.870 1.00 77.12 74 ASN A O 1
ATOM 592 N N . GLU A 1 75 ? -13.691 11.025 20.474 1.00 58.31 75 GLU A N 1
ATOM 593 C CA . GLU A 1 75 ? -12.812 11.089 21.652 1.00 58.31 75 GLU A CA 1
ATOM 594 C C . GLU A 1 75 ? -13.055 9.997 22.705 1.00 58.31 75 GLU A C 1
ATOM 596 O O . GLU A 1 75 ? -12.173 9.727 23.516 1.00 58.31 75 GLU A O 1
ATOM 601 N N . GLN A 1 76 ? -14.227 9.355 22.697 1.00 60.97 76 GLN A N 1
ATOM 602 C CA . GLN A 1 76 ? -14.565 8.276 23.633 1.00 60.97 76 GLN A CA 1
ATOM 603 C C . GLN A 1 76 ? -14.066 6.894 23.182 1.00 60.97 76 GLN A C 1
ATOM 605 O O . GLN A 1 76 ? -13.999 5.974 23.996 1.00 60.97 76 GLN A O 1
ATOM 610 N N . ASN A 1 77 ? -13.707 6.736 21.906 1.00 61.91 77 ASN A N 1
ATOM 611 C CA . ASN A 1 77 ? -13.264 5.468 21.333 1.00 61.91 77 ASN A CA 1
ATOM 612 C C . ASN A 1 77 ? -11.739 5.479 21.196 1.00 61.91 77 ASN A C 1
ATOM 614 O O . ASN A 1 77 ? -11.186 5.721 20.122 1.00 61.91 77 ASN A O 1
ATOM 618 N N . ALA A 1 78 ? -11.041 5.233 22.303 1.00 57.12 78 ALA A N 1
ATOM 619 C CA . ALA A 1 78 ? -9.619 4.927 22.228 1.00 57.12 78 ALA A CA 1
ATOM 620 C C . ALA A 1 78 ? -9.424 3.577 21.511 1.00 57.12 78 ALA A C 1
ATOM 622 O O . ALA A 1 78 ? -10.237 2.663 21.666 1.00 57.12 78 ALA A O 1
ATOM 623 N N . GLY A 1 79 ? -8.346 3.441 20.733 1.00 54.66 79 GLY A N 1
ATOM 624 C CA . GLY A 1 79 ? -7.920 2.133 20.230 1.00 54.66 79 GLY A CA 1
ATOM 625 C C . GLY A 1 79 ? -7.575 1.165 21.369 1.00 54.66 79 GLY A C 1
ATOM 626 O O . GLY A 1 79 ? -7.632 1.519 22.550 1.00 54.66 79 GLY A O 1
ATOM 627 N N . ALA A 1 80 ? -7.177 -0.064 21.025 1.00 57.69 80 ALA A N 1
ATOM 628 C CA . ALA A 1 80 ? -6.585 -0.977 22.002 1.00 57.69 80 ALA A CA 1
ATOM 629 C C . ALA A 1 80 ? -5.467 -0.260 22.793 1.00 57.69 80 ALA A C 1
ATOM 631 O O . ALA A 1 80 ? -4.747 0.567 22.228 1.00 57.69 80 ALA A O 1
ATOM 632 N N . LYS A 1 81 ? -5.347 -0.532 24.104 1.00 59.88 81 LYS A N 1
ATOM 633 C CA . LYS A 1 81 ? -4.437 0.191 25.017 1.00 59.88 81 LYS A CA 1
ATOM 634 C C . LYS A 1 81 ? -3.042 0.377 24.394 1.00 59.88 81 LYS A C 1
ATOM 636 O O . LYS A 1 81 ? -2.293 -0.584 24.277 1.00 59.88 81 LYS A O 1
ATOM 641 N N . GLY A 1 82 ? -2.693 1.620 24.052 1.00 64.56 82 GLY A N 1
ATOM 642 C CA . GLY A 1 82 ? -1.368 2.002 23.543 1.00 64.56 82 GLY A CA 1
ATOM 643 C C . GLY A 1 82 ? -1.225 2.116 22.018 1.00 64.56 82 GLY A C 1
ATOM 644 O O . GLY A 1 82 ? -0.179 2.575 21.568 1.00 64.56 82 GLY A O 1
ATOM 645 N N . VAL A 1 83 ? -2.247 1.767 21.227 1.00 75.50 83 VAL A N 1
ATOM 646 C CA . VAL A 1 83 ? -2.237 1.905 19.757 1.00 75.50 83 VAL A CA 1
ATOM 647 C C . VAL A 1 83 ? -2.911 3.218 19.341 1.00 75.50 83 VAL A C 1
ATOM 649 O O . VAL A 1 83 ? -4.042 3.492 19.747 1.00 75.50 83 VAL A O 1
ATOM 652 N N . SER A 1 84 ? -2.239 4.027 18.511 1.00 81.44 84 SER A N 1
ATOM 653 C CA . SER A 1 84 ? -2.788 5.304 18.025 1.00 81.44 84 SER A CA 1
ATOM 654 C C . SER A 1 84 ? -4.035 5.076 17.148 1.00 81.44 84 SER A C 1
ATOM 656 O O . SER A 1 84 ? -3.963 4.301 16.188 1.00 81.44 84 SER A O 1
ATOM 658 N N . PRO A 1 85 ? -5.166 5.769 17.402 1.00 85.19 85 PRO A N 1
ATOM 659 C CA . PRO A 1 85 ? -6.346 5.752 16.529 1.00 85.19 85 PRO A CA 1
ATOM 660 C C . PRO A 1 85 ? -6.030 6.085 15.061 1.00 85.19 85 PRO A C 1
ATOM 662 O O . PRO A 1 85 ? -6.679 5.560 14.154 1.00 85.19 85 PRO A O 1
ATOM 665 N N . ALA A 1 86 ? -4.996 6.901 14.819 1.00 86.62 86 ALA A N 1
ATOM 666 C CA . ALA A 1 86 ? -4.551 7.264 13.477 1.00 86.62 86 ALA A CA 1
ATOM 667 C C . ALA A 1 86 ? -4.140 6.039 12.643 1.00 86.62 86 ALA A C 1
ATOM 669 O O . ALA A 1 86 ? -4.437 6.000 11.453 1.00 86.62 86 ALA A O 1
ATOM 670 N N . LEU A 1 87 ? -3.541 5.005 13.250 1.00 88.56 87 LEU A N 1
ATOM 671 C CA . LEU A 1 87 ? -3.105 3.800 12.531 1.00 88.56 87 LEU A CA 1
ATOM 672 C C . LEU A 1 87 ? -4.283 3.023 11.931 1.00 88.56 87 LEU A C 1
ATOM 674 O O . LEU A 1 87 ? -4.198 2.553 10.801 1.00 88.56 87 LEU A O 1
ATOM 678 N N . TYR A 1 88 ? -5.420 2.944 12.627 1.00 91.62 88 TYR A N 1
ATOM 679 C CA . TYR A 1 88 ? -6.616 2.288 12.087 1.00 91.62 88 TYR A CA 1
ATOM 680 C C . TYR A 1 88 ? -7.193 3.046 10.884 1.00 91.62 88 TYR A C 1
ATOM 682 O O . TYR A 1 88 ? -7.610 2.428 9.902 1.00 91.62 88 TYR A O 1
ATOM 690 N N . ILE A 1 89 ? -7.174 4.383 10.935 1.00 93.31 89 ILE A N 1
ATOM 691 C CA . ILE A 1 89 ? -7.613 5.243 9.828 1.00 93.31 89 ILE A CA 1
ATOM 692 C C . ILE A 1 89 ? -6.659 5.123 8.633 1.00 93.31 89 ILE A C 1
ATOM 694 O O . ILE A 1 89 ? -7.105 4.926 7.502 1.00 93.31 89 ILE A O 1
ATOM 698 N N . ILE A 1 90 ? -5.349 5.179 8.883 1.00 93.44 90 ILE A N 1
ATOM 699 C CA . ILE A 1 90 ? -4.310 4.961 7.870 1.00 93.44 90 ILE A CA 1
ATOM 700 C C . ILE A 1 90 ? -4.527 3.596 7.210 1.00 93.44 90 ILE A C 1
ATOM 702 O O . ILE A 1 90 ? -4.609 3.520 5.990 1.00 93.44 90 ILE A O 1
ATOM 706 N N . CYS A 1 91 ? -4.725 2.531 7.990 1.00 94.62 91 CYS A N 1
ATOM 707 C CA . CYS A 1 91 ? -4.921 1.176 7.475 1.00 94.62 91 CYS A CA 1
ATOM 708 C C . CYS A 1 91 ? -6.097 1.062 6.496 1.00 94.62 91 CYS A C 1
ATOM 710 O O . CYS A 1 91 ? -5.937 0.477 5.424 1.00 94.62 91 CYS A O 1
ATOM 712 N N . VAL A 1 92 ? -7.269 1.629 6.809 1.00 97.50 92 VAL A N 1
ATOM 713 C CA . VAL A 1 92 ? -8.412 1.557 5.880 1.00 97.50 92 VAL A CA 1
ATOM 714 C C . VAL A 1 92 ? -8.198 2.402 4.621 1.00 97.50 92 VAL A C 1
ATOM 716 O O . VAL A 1 92 ? -8.609 1.995 3.534 1.00 97.50 92 VAL A O 1
ATOM 719 N N . ARG A 1 93 ? -7.502 3.540 4.727 1.00 97.19 93 ARG A N 1
ATOM 720 C CA . ARG A 1 93 ? -7.131 4.367 3.567 1.00 97.19 93 ARG A CA 1
ATOM 721 C C . ARG A 1 93 ? -6.139 3.642 2.661 1.00 97.19 93 ARG A C 1
ATOM 723 O O . ARG A 1 93 ? -6.336 3.614 1.449 1.00 97.19 93 ARG A O 1
ATOM 730 N N . VAL A 1 94 ? -5.141 2.974 3.241 1.00 96.56 94 VAL A N 1
ATOM 731 C CA . VAL A 1 94 ? -4.205 2.104 2.513 1.00 96.56 94 VAL A CA 1
ATOM 732 C C . VAL A 1 94 ? -4.954 0.965 1.818 1.00 96.56 94 VAL A C 1
ATOM 734 O O . VAL A 1 94 ? -4.766 0.760 0.620 1.00 96.56 94 VAL A O 1
ATOM 737 N N . ALA A 1 95 ? -5.862 0.274 2.517 1.00 96.75 95 ALA A N 1
ATOM 738 C CA . ALA A 1 95 ? -6.681 -0.784 1.923 1.00 96.75 95 ALA A CA 1
ATOM 739 C C . ALA A 1 95 ? -7.521 -0.267 0.740 1.00 96.75 95 ALA A C 1
ATOM 741 O O . ALA A 1 95 ? -7.618 -0.923 -0.297 1.00 96.75 95 ALA A O 1
ATOM 742 N N . LYS A 1 96 ? -8.085 0.940 0.848 1.00 97.69 96 LYS A N 1
ATOM 743 C CA . LYS A 1 96 ? -8.805 1.578 -0.257 1.00 97.69 96 LYS A CA 1
ATOM 744 C C . LYS A 1 96 ? -7.906 1.872 -1.448 1.00 97.69 96 LYS A C 1
ATOM 746 O O . LYS A 1 96 ? -8.270 1.530 -2.569 1.00 97.69 96 LYS A O 1
ATOM 751 N N . ILE A 1 97 ? -6.732 2.450 -1.227 1.00 96.94 97 ILE A N 1
ATOM 752 C CA . ILE A 1 97 ? -5.7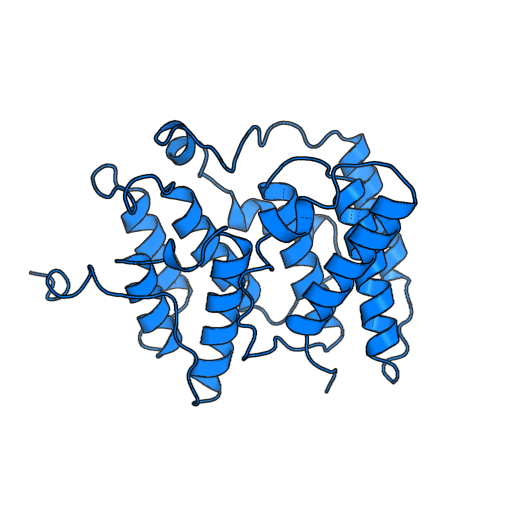86 2.758 -2.305 1.00 96.94 97 ILE A CA 1
ATOM 753 C C . ILE A 1 97 ? -5.336 1.473 -3.018 1.00 96.94 97 ILE A C 1
ATOM 755 O O . ILE A 1 97 ? -5.360 1.399 -4.245 1.00 96.94 97 ILE A O 1
ATOM 759 N N . LEU A 1 98 ? -5.028 0.415 -2.265 1.00 95.19 98 LEU A N 1
ATOM 760 C CA . LEU A 1 98 ? -4.630 -0.889 -2.807 1.00 95.19 98 LEU A CA 1
ATOM 761 C C . LEU A 1 98 ? -5.769 -1.650 -3.516 1.00 95.19 98 LEU A C 1
ATOM 763 O O . LEU A 1 98 ? -5.502 -2.629 -4.222 1.00 95.19 98 LEU A O 1
ATOM 767 N N . SER A 1 99 ? -7.025 -1.215 -3.354 1.00 93.31 99 SER A N 1
ATOM 768 C CA . SER A 1 99 ? -8.169 -1.754 -4.102 1.00 93.31 99 SER A CA 1
ATOM 769 C C . SER A 1 99 ? -8.212 -1.283 -5.560 1.00 93.31 99 SER A C 1
ATOM 771 O O . SER A 1 99 ? -8.816 -1.950 -6.404 1.00 93.31 99 SER A O 1
ATOM 773 N N . TYR A 1 100 ? -7.526 -0.182 -5.888 1.00 92.06 100 TYR A N 1
ATOM 774 C CA . TYR A 1 100 ? -7.328 0.228 -7.274 1.00 92.06 100 TYR A CA 1
ATOM 775 C C . TYR A 1 100 ? -6.342 -0.714 -7.984 1.00 92.06 100 TYR A C 1
ATOM 777 O O . TYR A 1 100 ? -5.453 -1.312 -7.377 1.00 92.06 100 TYR A O 1
ATOM 785 N N . LYS A 1 101 ? -6.500 -0.867 -9.305 1.00 84.50 101 LYS A N 1
ATOM 786 C CA . LYS A 1 101 ? -5.725 -1.845 -10.092 1.00 84.50 101 LYS A CA 1
ATOM 787 C C . LYS A 1 101 ? -4.245 -1.491 -10.253 1.00 84.50 101 LYS A C 1
ATOM 789 O O . LYS A 1 101 ? -3.461 -2.383 -10.544 1.00 84.50 101 LYS A O 1
ATOM 794 N N . GLY A 1 102 ? -3.882 -0.231 -10.070 1.00 89.06 102 GLY A N 1
ATOM 795 C CA . GLY A 1 102 ? -2.529 0.288 -10.211 1.00 89.06 102 GLY A CA 1
ATOM 796 C C . GLY A 1 102 ? -2.564 1.807 -10.325 1.00 89.06 102 GLY A C 1
ATOM 797 O O . GLY A 1 102 ? -3.629 2.411 -10.165 1.00 89.06 102 GLY A O 1
ATOM 798 N N . CYS A 1 103 ? -1.422 2.425 -10.603 1.00 89.38 103 CYS A N 1
ATOM 799 C CA . CYS A 1 103 ? -1.334 3.866 -10.804 1.00 89.38 103 CYS A CA 1
ATOM 800 C C . CYS A 1 103 ? -0.406 4.222 -11.965 1.00 89.38 103 CYS A C 1
ATOM 802 O O . CYS A 1 103 ? 0.472 3.445 -12.333 1.00 89.38 103 CYS A O 1
ATOM 804 N N . ASN A 1 104 ? -0.587 5.425 -12.510 1.00 89.06 104 ASN A N 1
ATOM 805 C CA . ASN A 1 104 ? 0.393 6.003 -13.418 1.00 89.06 104 ASN A CA 1
ATOM 806 C C . ASN A 1 104 ? 1.615 6.459 -12.622 1.00 89.06 104 ASN A C 1
ATOM 808 O O . ASN A 1 104 ? 1.487 6.964 -11.503 1.00 89.06 104 ASN A O 1
ATOM 812 N N . LEU A 1 105 ? 2.789 6.326 -13.226 1.00 91.50 105 LEU A N 1
ATOM 813 C CA . LEU A 1 105 ? 4.034 6.782 -12.636 1.00 91.50 105 LEU A CA 1
ATOM 814 C C . LEU A 1 105 ? 4.113 8.317 -12.750 1.00 91.50 105 LEU A C 1
ATOM 816 O O . LEU A 1 105 ? 4.304 8.857 -13.835 1.00 91.50 105 LEU A O 1
ATOM 820 N N . SER A 1 106 ? 3.863 9.039 -11.654 1.00 91.69 106 SER A N 1
ATOM 821 C CA . SER A 1 106 ? 3.872 10.510 -11.602 1.00 91.69 106 SER A CA 1
ATOM 822 C C . SER A 1 106 ? 4.098 11.010 -10.173 1.00 91.69 106 SER A C 1
ATOM 824 O O . SER A 1 106 ? 3.567 10.432 -9.224 1.00 91.69 106 SER A O 1
ATOM 826 N N . ALA A 1 107 ? 4.828 12.120 -10.029 1.00 89.94 107 ALA A N 1
ATOM 827 C CA . ALA A 1 107 ? 5.011 12.797 -8.747 1.00 89.94 107 ALA A CA 1
ATOM 828 C C . ALA A 1 107 ? 3.684 13.328 -8.167 1.00 89.94 107 ALA A C 1
ATOM 830 O O . ALA A 1 107 ? 3.487 13.278 -6.955 1.00 89.94 107 ALA A O 1
ATOM 831 N N . ASP A 1 108 ? 2.734 13.740 -9.014 1.00 89.25 108 ASP A N 1
ATOM 832 C CA . ASP A 1 108 ? 1.410 14.195 -8.565 1.00 89.25 108 ASP A CA 1
ATOM 833 C C . ASP A 1 108 ? 0.588 13.041 -7.982 1.00 89.25 108 ASP A C 1
ATOM 835 O O . ASP A 1 108 ? -0.129 13.206 -6.994 1.00 89.25 108 ASP A O 1
ATOM 839 N N . ILE A 1 109 ? 0.708 11.848 -8.576 1.00 91.81 109 ILE A N 1
ATOM 840 C CA . ILE A 1 109 ? 0.073 10.632 -8.057 1.00 91.81 109 ILE A CA 1
ATOM 841 C C . ILE A 1 109 ? 0.704 10.242 -6.722 1.00 91.81 109 ILE A C 1
ATOM 843 O O . ILE A 1 109 ? -0.025 9.908 -5.791 1.00 91.81 109 ILE A O 1
ATOM 847 N N . PHE A 1 110 ? 2.030 10.332 -6.603 1.00 91.44 110 PHE A N 1
ATOM 848 C CA . PHE A 1 110 ? 2.726 10.114 -5.337 1.00 91.44 110 PHE A CA 1
ATOM 849 C C . PHE A 1 110 ? 2.202 11.059 -4.241 1.00 91.44 110 PHE A C 1
ATOM 851 O O . PHE A 1 110 ? 1.785 10.595 -3.180 1.00 91.44 110 PHE A O 1
ATOM 858 N N . ALA A 1 111 ? 2.148 12.367 -4.518 1.00 87.50 111 ALA A N 1
ATOM 859 C CA . ALA A 1 111 ? 1.631 13.368 -3.582 1.00 87.50 111 ALA A CA 1
ATOM 860 C C . ALA A 1 111 ? 0.161 13.102 -3.216 1.00 87.50 111 ALA A C 1
ATOM 862 O O . ALA A 1 111 ? -0.203 13.110 -2.043 1.00 87.50 111 ALA A O 1
ATOM 863 N N . SER A 1 112 ? -0.664 12.751 -4.207 1.00 90.25 112 SER A N 1
ATOM 864 C CA . SER A 1 112 ? -2.074 12.412 -3.992 1.00 90.25 112 SER A CA 1
ATOM 865 C C . SER A 1 112 ? -2.250 11.186 -3.091 1.00 90.25 112 SER A C 1
ATOM 867 O O . SER A 1 112 ? -3.162 11.159 -2.270 1.00 90.25 112 SER A O 1
ATOM 869 N N . ILE A 1 113 ? -1.397 10.161 -3.220 1.00 92.00 113 ILE A N 1
ATOM 870 C CA . ILE A 1 113 ? -1.412 8.988 -2.331 1.00 92.00 113 ILE A CA 1
ATOM 871 C C . ILE A 1 113 ? -1.089 9.412 -0.900 1.00 92.00 113 ILE A C 1
ATOM 873 O O . ILE A 1 113 ? -1.813 9.022 0.016 1.00 92.00 113 ILE A O 1
ATOM 877 N N . GLN A 1 114 ? -0.055 10.233 -0.706 1.00 89.38 114 GLN A N 1
ATOM 878 C CA . GLN A 1 114 ? 0.310 10.734 0.618 1.00 89.38 114 GLN A CA 1
ATOM 879 C C . GLN A 1 114 ? -0.854 11.503 1.260 1.00 89.38 114 GLN A C 1
ATOM 881 O O . GLN A 1 114 ? -1.249 11.196 2.387 1.00 89.38 114 GLN A O 1
ATOM 886 N N . ASP A 1 115 ? -1.469 12.429 0.524 1.00 87.75 115 ASP A N 1
ATOM 887 C CA . ASP A 1 115 ? -2.613 13.209 1.004 1.00 87.75 115 ASP A CA 1
ATOM 888 C C . ASP A 1 115 ? -3.815 12.315 1.332 1.00 87.75 115 ASP A C 1
ATOM 890 O O . ASP A 1 115 ? -4.416 12.441 2.402 1.00 87.75 115 ASP A O 1
ATOM 894 N N . MET A 1 116 ? -4.137 11.351 0.461 1.00 91.62 116 MET A N 1
ATOM 895 C CA . MET A 1 116 ? -5.227 10.399 0.692 1.00 91.62 116 MET A CA 1
ATOM 896 C C . MET A 1 116 ? -5.027 9.568 1.962 1.00 91.62 116 MET A C 1
ATOM 898 O O . MET A 1 116 ? -6.016 9.215 2.604 1.00 91.62 116 MET A O 1
ATOM 902 N N . ILE A 1 117 ? -3.786 9.243 2.332 1.00 91.44 117 ILE A N 1
ATOM 903 C CA . ILE A 1 117 ? -3.486 8.464 3.538 1.00 91.44 117 ILE A CA 1
ATOM 904 C C . ILE A 1 117 ? -3.509 9.358 4.782 1.00 91.44 117 ILE A C 1
ATOM 906 O O . ILE A 1 117 ? -4.124 8.993 5.787 1.00 91.44 117 ILE A O 1
ATOM 910 N N . PHE A 1 118 ? -2.884 10.535 4.726 1.00 87.50 118 PHE A N 1
ATOM 911 C CA . PHE A 1 118 ? -2.501 11.288 5.925 1.00 87.50 118 PHE A CA 1
ATOM 912 C C . PHE A 1 118 ? -3.328 12.546 6.214 1.00 87.50 118 PHE A C 1
ATOM 914 O O . PHE A 1 118 ? -3.167 13.143 7.279 1.00 87.50 118 PHE A O 1
ATOM 921 N N . ALA A 1 119 ? -4.260 12.931 5.337 1.00 86.06 119 ALA A N 1
ATOM 922 C CA . ALA A 1 119 ? -5.080 14.124 5.538 1.00 86.06 119 ALA A CA 1
ATOM 923 C C . ALA A 1 119 ? -5.840 14.120 6.881 1.00 86.06 119 ALA A C 1
ATOM 925 O O . ALA A 1 119 ? -6.534 13.152 7.219 1.00 86.06 119 ALA A O 1
ATOM 926 N N . ASN A 1 120 ? -5.765 15.250 7.593 1.00 83.75 120 ASN A N 1
ATOM 927 C CA . ASN A 1 120 ? -6.493 15.554 8.833 1.00 83.75 120 ASN A CA 1
ATOM 928 C C . ASN A 1 120 ? -6.210 14.615 10.028 1.00 83.75 120 ASN A C 1
ATOM 930 O O . ASN A 1 120 ? -7.084 14.437 10.875 1.00 83.75 120 ASN A O 1
ATOM 934 N N . LEU A 1 121 ? -5.016 14.016 10.121 1.00 81.25 121 LEU A N 1
ATOM 935 C CA . LEU A 1 121 ? -4.665 13.097 11.219 1.00 81.25 121 LEU A CA 1
ATOM 936 C C . LEU A 1 121 ? -3.856 13.730 12.368 1.00 81.25 121 LEU A C 1
ATOM 938 O O . LEU A 1 121 ? -3.744 13.127 13.434 1.00 81.25 121 LEU A O 1
ATOM 942 N N . GLU A 1 122 ? -3.335 14.948 12.197 1.00 69.12 122 GLU A N 1
ATOM 943 C CA . GLU A 1 122 ? -2.448 15.618 13.170 1.00 69.12 122 GLU A CA 1
ATOM 944 C C . GLU A 1 122 ? -3.074 15.765 14.571 1.00 69.12 122 GLU A C 1
ATOM 946 O O . GLU A 1 122 ? -2.408 15.609 15.594 1.00 69.12 122 GLU A O 1
ATOM 951 N N . SER A 1 123 ? -4.384 16.016 14.637 1.00 66.81 123 SER A N 1
ATOM 952 C CA . SER A 1 123 ? -5.120 16.187 15.898 1.00 66.81 123 SER A CA 1
ATOM 953 C C . SER A 1 123 ? -5.325 14.881 16.675 1.00 66.81 123 SER A C 1
ATOM 955 O O . SER A 1 123 ? -5.555 14.916 17.887 1.00 66.81 123 SER A O 1
ATOM 957 N N . LEU A 1 124 ? -5.237 13.733 15.998 1.00 68.12 124 LEU A N 1
ATOM 958 C CA . LEU A 1 124 ? -5.365 12.407 16.604 1.00 68.12 124 LEU A CA 1
ATOM 959 C C . LEU A 1 124 ? -4.032 11.926 17.182 1.00 68.12 124 LEU A C 1
ATOM 961 O O . LEU A 1 124 ? -4.024 11.192 18.169 1.00 68.12 124 LEU A O 1
ATOM 965 N N . ASP A 1 125 ? -2.915 12.380 16.615 1.00 58.53 125 ASP A N 1
ATOM 966 C CA . ASP A 1 125 ? -1.585 11.871 16.947 1.00 58.53 125 ASP A CA 1
ATOM 967 C C . ASP A 1 125 ? -0.987 12.473 18.224 1.00 58.53 125 ASP A C 1
ATOM 969 O O . ASP A 1 125 ? -0.308 11.794 18.997 1.00 58.53 125 ASP A O 1
ATOM 973 N N . ASN A 1 126 ? -1.356 13.718 18.531 1.00 53.47 126 ASN A N 1
ATOM 974 C CA . ASN A 1 126 ? -0.984 14.387 19.781 1.00 53.47 126 ASN A CA 1
ATOM 975 C C . ASN A 1 126 ? -1.608 13.740 21.035 1.00 53.47 126 ASN A C 1
ATOM 977 O O . ASN A 1 126 ? -1.178 14.028 22.151 1.00 53.47 126 ASN A O 1
ATOM 981 N N . LYS A 1 127 ? -2.614 12.863 20.884 1.00 51.56 127 LYS A N 1
ATOM 982 C CA . LYS A 1 127 ? -3.367 12.273 22.006 1.00 51.56 127 LYS A CA 1
ATOM 983 C C . LYS A 1 127 ? -2.734 11.002 22.594 1.00 51.56 127 LYS A C 1
ATOM 985 O O . LYS A 1 127 ? -3.084 10.636 23.712 1.00 51.56 127 LYS A O 1
ATOM 990 N N . ALA A 1 128 ? -1.816 10.335 21.883 1.00 48.97 128 ALA A N 1
ATOM 991 C CA . ALA A 1 128 ? -1.280 9.020 22.276 1.00 48.97 128 ALA A CA 1
ATOM 992 C C . ALA A 1 128 ? 0.226 8.997 22.624 1.00 48.97 128 ALA A C 1
ATOM 994 O O . ALA A 1 128 ? 0.737 7.960 23.044 1.00 48.97 128 ALA A O 1
ATOM 995 N N . GLY A 1 129 ? 0.960 10.106 22.461 1.00 40.09 129 GLY A N 1
ATOM 996 C CA . GLY A 1 129 ? 2.376 10.219 22.859 1.00 40.09 129 GLY A CA 1
ATOM 997 C C . GLY A 1 129 ? 3.386 9.407 22.025 1.00 40.09 129 GLY A C 1
ATOM 998 O O . GLY A 1 129 ? 4.585 9.493 22.276 1.00 40.09 129 GLY A O 1
ATOM 999 N N . ARG A 1 130 ? 2.929 8.644 21.022 1.00 51.31 130 ARG A N 1
ATOM 1000 C CA . ARG A 1 130 ? 3.744 8.008 19.974 1.00 51.31 130 ARG A CA 1
ATOM 1001 C C . ARG A 1 130 ? 3.114 8.329 18.623 1.00 51.31 130 ARG A C 1
ATOM 1003 O O . ARG A 1 130 ? 2.114 7.722 18.254 1.00 51.31 130 ARG A O 1
ATOM 1010 N N . SER A 1 131 ? 3.680 9.317 17.941 1.00 52.34 131 SER A N 1
ATOM 1011 C CA . SER A 1 131 ? 3.178 9.832 16.671 1.00 52.34 131 SER A CA 1
ATOM 1012 C C . SER A 1 131 ? 3.877 9.130 15.498 1.00 52.34 131 SER A C 1
ATOM 1014 O O . SER A 1 131 ? 5.075 9.349 15.308 1.00 52.34 131 SER A O 1
ATOM 1016 N N . PRO A 1 132 ? 3.190 8.288 14.698 1.00 54.59 132 PRO A N 1
ATOM 1017 C CA . PRO A 1 132 ? 3.644 7.930 13.353 1.00 54.59 132 PRO A CA 1
ATOM 1018 C C . PRO A 1 132 ? 3.792 9.144 12.413 1.00 54.59 132 PRO A C 1
ATOM 1020 O O . PRO A 1 132 ? 4.444 9.023 11.380 1.00 54.59 132 PRO A O 1
ATOM 1023 N N . LEU A 1 133 ? 3.198 10.299 12.741 1.00 60.81 133 LEU A N 1
ATOM 1024 C CA . LEU A 1 133 ? 3.117 11.501 11.899 1.00 60.81 133 LEU A CA 1
ATOM 1025 C C . LEU A 1 133 ? 4.028 12.647 12.357 1.00 60.81 133 LEU A C 1
ATOM 1027 O O . LEU A 1 133 ? 3.669 13.812 12.170 1.00 60.81 133 LEU A O 1
ATOM 1031 N N . SER A 1 134 ? 5.184 12.349 12.962 1.00 50.56 134 SER A N 1
ATOM 1032 C CA . SER A 1 134 ? 6.182 13.384 13.260 1.00 50.56 134 SER A CA 1
ATOM 1033 C C . SER A 1 134 ? 6.418 14.238 12.008 1.00 50.56 134 SER A C 1
ATOM 1035 O O . SER A 1 134 ? 6.907 13.718 11.017 1.00 50.56 134 SER A O 1
ATOM 1037 N N . SER A 1 135 ? 6.030 15.517 12.090 1.00 45.28 135 SER A N 1
ATOM 1038 C CA . SER A 1 135 ? 6.334 16.631 11.179 1.00 45.28 135 SER A CA 1
ATOM 1039 C C . SER A 1 135 ? 6.069 16.452 9.675 1.00 45.28 135 SER A C 1
ATOM 1041 O O . SER A 1 135 ? 6.975 16.546 8.863 1.00 45.28 135 SER A O 1
ATOM 1043 N N . ASN A 1 136 ? 4.799 16.467 9.259 1.00 47.59 136 ASN A N 1
ATOM 1044 C CA . ASN A 1 136 ? 4.404 16.633 7.844 1.00 47.59 136 ASN A CA 1
ATOM 1045 C C . ASN A 1 136 ? 4.762 18.020 7.229 1.00 47.59 136 ASN A C 1
ATOM 1047 O O . ASN A 1 136 ? 4.224 18.418 6.193 1.00 47.59 136 ASN A O 1
ATOM 1051 N N . GLN A 1 137 ? 5.631 18.804 7.873 1.00 41.12 137 GLN A N 1
ATOM 1052 C CA . GLN A 1 137 ? 5.980 20.158 7.463 1.00 41.12 137 GLN A CA 1
ATOM 1053 C C . GLN A 1 137 ? 7.372 20.187 6.832 1.00 41.12 137 GLN A C 1
ATOM 1055 O O . GLN A 1 137 ? 8.385 20.035 7.504 1.00 41.12 137 GLN A O 1
ATOM 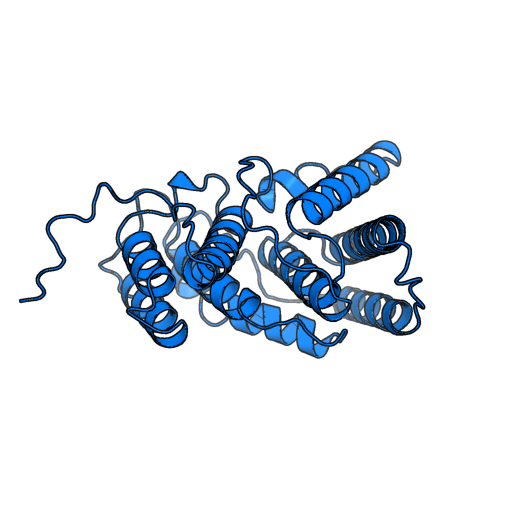1060 N N . ALA A 1 138 ? 7.365 20.483 5.530 1.00 43.03 138 ALA A N 1
ATOM 1061 C CA . ALA A 1 138 ? 8.503 20.717 4.645 1.00 43.03 138 ALA A CA 1
ATOM 1062 C C . ALA A 1 138 ? 9.177 19.458 4.072 1.00 43.03 138 ALA A C 1
ATOM 1064 O O . ALA A 1 138 ? 10.321 19.126 4.381 1.00 43.03 138 ALA A O 1
ATOM 1065 N N . VAL A 1 139 ? 8.528 18.861 3.062 1.00 47.66 139 VAL A N 1
ATOM 1066 C CA . VAL A 1 139 ? 9.280 18.239 1.964 1.00 47.66 139 VAL A CA 1
ATOM 1067 C C . VAL A 1 139 ? 10.208 19.320 1.403 1.00 47.66 139 VAL A C 1
ATOM 1069 O O . VAL A 1 139 ? 9.764 20.269 0.755 1.00 47.66 139 VAL A O 1
ATOM 1072 N N . PHE A 1 140 ? 11.503 19.221 1.705 1.00 51.00 140 PHE A N 1
ATOM 1073 C CA . PHE A 1 140 ? 12.518 20.108 1.149 1.00 51.00 140 PHE A CA 1
ATOM 1074 C C . PHE A 1 140 ? 12.373 20.123 -0.378 1.00 51.00 140 PHE A C 1
ATOM 1076 O O . PHE A 1 140 ? 12.380 19.072 -1.019 1.00 51.00 140 PHE A O 1
ATOM 1083 N N . HIS A 1 141 ? 12.304 21.313 -0.979 1.00 55.38 141 HIS A N 1
ATOM 1084 C CA . HIS A 1 141 ? 12.211 21.502 -2.435 1.00 55.38 141 HIS A CA 1
ATOM 1085 C C . HIS A 1 141 ? 13.287 20.702 -3.211 1.00 55.38 141 HIS A C 1
ATOM 1087 O O . HIS A 1 141 ? 13.080 20.288 -4.351 1.00 55.38 141 HIS A O 1
ATOM 1093 N N . GLY A 1 142 ? 14.438 20.431 -2.577 1.00 58.50 142 GLY A N 1
ATOM 1094 C CA . GLY A 1 142 ? 15.492 19.560 -3.107 1.00 58.50 142 GLY A CA 1
ATOM 1095 C C . GLY A 1 142 ? 15.129 18.069 -3.167 1.00 58.50 142 GLY A C 1
ATOM 1096 O O . GLY A 1 142 ? 15.449 17.419 -4.161 1.00 58.50 142 GLY A O 1
ATOM 1097 N N . SER A 1 143 ? 14.442 17.527 -2.157 1.00 73.31 143 SER A N 1
ATOM 1098 C CA . SER A 1 143 ? 13.966 16.135 -2.156 1.00 73.31 143 SER A CA 1
ATOM 1099 C C . SER A 1 143 ? 12.837 15.934 -3.162 1.00 73.31 143 SER A C 1
ATOM 1101 O O . SER A 1 143 ? 12.838 14.935 -3.872 1.00 73.31 143 SER A O 1
ATOM 1103 N N . TYR A 1 144 ? 11.940 16.915 -3.315 1.00 77.38 144 TYR A N 1
ATOM 1104 C CA . TYR A 1 144 ? 10.892 16.855 -4.340 1.00 77.38 144 TYR A CA 1
ATOM 1105 C C . TYR A 1 144 ? 11.474 16.827 -5.760 1.00 77.38 144 TYR A C 1
ATOM 1107 O O . TYR A 1 144 ? 11.103 15.982 -6.564 1.00 77.38 144 TYR A O 1
ATOM 1115 N N . LYS A 1 145 ? 12.466 17.677 -6.063 1.00 82.50 145 LYS A N 1
ATOM 1116 C CA . LYS A 1 145 ? 13.119 17.668 -7.384 1.00 82.50 145 LYS A CA 1
ATOM 1117 C C . LYS A 1 145 ? 13.812 16.333 -7.690 1.00 82.50 145 LYS A C 1
ATOM 1119 O O . LYS A 1 145 ? 13.734 15.861 -8.820 1.00 82.50 145 LYS A O 1
ATOM 1124 N N . LYS A 1 146 ? 14.482 15.730 -6.701 1.00 86.44 146 LYS A N 1
ATOM 1125 C CA . LYS A 1 146 ? 15.102 14.400 -6.842 1.00 86.44 146 LYS A CA 1
ATOM 1126 C C . LYS A 1 146 ? 14.058 13.300 -7.039 1.00 86.44 146 LYS A C 1
ATOM 1128 O O . LYS A 1 146 ? 14.272 12.427 -7.868 1.00 86.44 146 LYS A O 1
ATOM 1133 N N . LEU A 1 147 ? 12.940 13.367 -6.314 1.00 88.06 147 LEU A N 1
ATOM 1134 C CA . LEU A 1 147 ? 11.811 12.454 -6.485 1.00 88.06 147 LEU A CA 1
ATOM 1135 C C . LEU A 1 147 ? 11.271 12.523 -7.917 1.00 88.06 147 LEU A C 1
ATOM 1137 O O . LEU A 1 147 ? 11.153 11.489 -8.565 1.00 88.06 147 LEU A O 1
ATOM 1141 N N . CYS A 1 148 ? 10.997 13.731 -8.421 1.00 89.19 148 CYS A N 1
ATOM 1142 C CA . CYS A 1 148 ? 10.527 13.921 -9.792 1.00 89.19 148 CYS A CA 1
ATOM 1143 C C . CYS A 1 148 ? 11.515 13.353 -10.810 1.00 89.19 148 CYS A C 1
ATOM 1145 O O . CYS A 1 148 ? 11.092 12.618 -11.689 1.00 89.19 148 CYS A O 1
ATOM 1147 N N . ALA A 1 149 ? 12.815 13.626 -10.651 1.00 91.25 149 ALA A N 1
ATOM 1148 C CA . ALA A 1 149 ? 13.839 13.109 -11.557 1.00 91.25 149 ALA A CA 1
ATOM 1149 C C . ALA A 1 149 ? 13.865 11.572 -11.594 1.00 91.25 149 ALA A C 1
ATOM 1151 O O . ALA A 1 149 ? 13.829 11.003 -12.674 1.00 91.25 149 ALA A O 1
ATOM 1152 N N . LEU A 1 150 ? 13.839 10.900 -10.435 1.00 92.75 150 LEU A N 1
ATOM 1153 C CA . LEU A 1 150 ? 13.788 9.432 -10.389 1.00 92.75 150 LEU A CA 1
ATOM 1154 C C . LEU A 1 150 ? 12.521 8.876 -11.050 1.00 92.75 150 LEU A C 1
ATOM 1156 O O . LEU A 1 150 ? 12.584 7.885 -11.767 1.00 92.75 150 LEU A O 1
ATOM 1160 N N . ILE A 1 151 ? 11.368 9.501 -10.795 1.00 92.88 151 ILE A N 1
ATOM 1161 C CA . ILE A 1 151 ? 10.090 9.105 -11.399 1.00 92.88 151 ILE A CA 1
ATOM 1162 C C . ILE A 1 151 ? 10.122 9.309 -12.917 1.00 92.88 151 ILE A C 1
ATOM 1164 O O . ILE A 1 151 ? 9.586 8.476 -13.638 1.00 92.88 151 ILE A O 1
ATOM 1168 N N . ASP A 1 152 ? 10.709 10.404 -13.400 1.00 91.25 152 ASP A N 1
ATOM 1169 C CA . ASP A 1 152 ? 10.810 10.701 -14.828 1.00 91.25 152 ASP A CA 1
ATOM 1170 C C . ASP A 1 152 ? 11.781 9.747 -15.536 1.00 91.25 152 ASP A C 1
ATOM 1172 O O . ASP A 1 152 ? 11.407 9.190 -16.564 1.00 91.25 152 ASP A O 1
ATOM 1176 N N . ASP A 1 153 ? 12.947 9.463 -14.950 1.00 92.25 153 ASP A N 1
ATOM 1177 C CA . ASP A 1 153 ? 13.900 8.476 -15.479 1.00 92.25 153 ASP A CA 1
ATOM 1178 C C . ASP A 1 153 ? 13.262 7.075 -15.575 1.00 92.25 153 ASP A C 1
ATOM 1180 O O . ASP A 1 153 ? 13.438 6.356 -16.558 1.00 92.25 153 ASP A O 1
ATOM 1184 N N . GLU A 1 154 ? 12.464 6.692 -14.574 1.00 94.19 154 GLU A N 1
ATOM 1185 C CA . GLU A 1 154 ? 11.767 5.404 -14.541 1.00 94.19 154 GLU A CA 1
ATOM 1186 C C . GLU A 1 154 ? 10.648 5.306 -15.600 1.00 94.19 154 GLU A C 1
ATOM 1188 O O . GLU A 1 154 ? 10.352 4.210 -16.073 1.00 94.19 154 GLU A O 1
ATOM 1193 N N . LYS A 1 155 ? 10.045 6.421 -16.046 1.00 89.56 155 LYS A N 1
ATOM 1194 C CA . LYS A 1 155 ? 9.037 6.396 -17.133 1.00 89.56 155 LYS A CA 1
ATOM 1195 C C . LYS A 1 155 ? 9.625 5.954 -18.468 1.00 89.56 155 LYS A C 1
ATOM 1197 O O . LYS A 1 155 ? 8.910 5.346 -19.265 1.00 89.56 155 LYS A O 1
ATOM 1202 N N . ASP A 1 156 ? 10.893 6.272 -18.709 1.00 86.69 156 ASP A N 1
ATOM 1203 C CA . ASP A 1 156 ? 11.588 5.945 -19.954 1.00 86.69 156 ASP A CA 1
ATOM 1204 C C . ASP A 1 156 ? 12.110 4.495 -19.966 1.00 86.69 156 ASP A C 1
ATOM 1206 O O . ASP A 1 156 ? 12.618 4.011 -20.984 1.00 86.69 156 ASP A O 1
ATOM 1210 N N . MET A 1 157 ? 11.949 3.763 -18.857 1.00 88.00 157 MET A N 1
ATOM 1211 C CA . MET A 1 157 ? 12.375 2.375 -18.747 1.00 88.00 157 MET A CA 1
ATOM 1212 C C . MET A 1 157 ? 11.538 1.435 -19.613 1.00 88.00 157 MET A C 1
ATOM 1214 O O . MET A 1 157 ? 10.309 1.372 -19.547 1.00 88.00 157 MET A O 1
ATOM 1218 N N . MET A 1 158 ? 12.240 0.613 -20.392 1.00 85.06 158 MET A N 1
ATOM 1219 C CA . MET A 1 158 ? 11.640 -0.461 -21.175 1.00 85.06 158 MET A CA 1
ATOM 1220 C C . MET A 1 158 ? 11.824 -1.800 -20.471 1.00 85.06 158 MET A C 1
ATOM 1222 O O . MET A 1 158 ? 12.943 -2.284 -20.303 1.00 85.06 158 MET A O 1
ATOM 1226 N N . PHE A 1 159 ? 10.709 -2.425 -20.103 1.00 85.75 159 PHE A N 1
ATOM 1227 C CA . PHE A 1 159 ? 10.709 -3.732 -19.457 1.00 85.75 159 PHE A CA 1
ATOM 1228 C C . PHE A 1 159 ? 10.545 -4.873 -20.458 1.00 85.75 159 PHE A C 1
ATOM 1230 O O . PHE A 1 159 ? 9.620 -4.877 -21.275 1.00 85.75 159 PHE A O 1
ATOM 1237 N N . ASP A 1 160 ? 11.390 -5.897 -20.326 1.00 84.94 160 ASP A N 1
ATOM 1238 C CA . ASP A 1 160 ? 11.146 -7.194 -20.952 1.00 84.94 160 ASP A CA 1
ATOM 1239 C C . ASP A 1 160 ? 10.079 -7.953 -20.159 1.00 84.94 160 ASP A C 1
ATOM 1241 O O . ASP A 1 160 ? 10.357 -8.571 -19.130 1.00 84.94 160 ASP A O 1
ATOM 1245 N N . ARG A 1 161 ? 8.844 -7.928 -20.668 1.00 83.69 161 A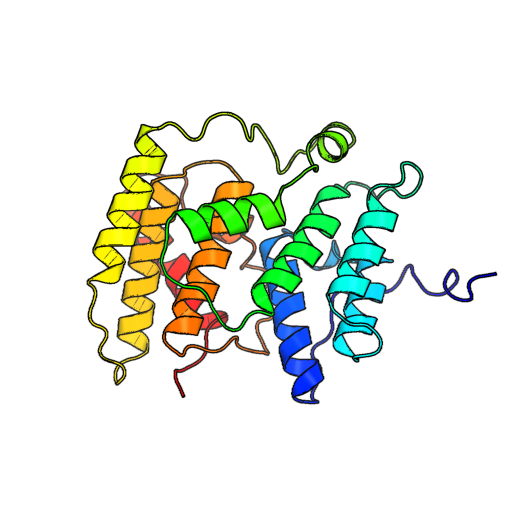RG A N 1
ATOM 1246 C CA . ARG A 1 161 ? 7.692 -8.603 -20.050 1.00 83.69 161 ARG A CA 1
ATOM 1247 C C . ARG A 1 161 ? 7.838 -10.125 -19.977 1.00 83.69 161 ARG A C 1
ATOM 1249 O O . ARG A 1 161 ? 7.086 -10.757 -19.242 1.00 83.69 161 ARG A O 1
ATOM 1256 N N . ASN A 1 162 ? 8.793 -10.716 -20.698 1.00 86.06 162 ASN A N 1
ATOM 1257 C CA . ASN A 1 162 ? 9.071 -12.151 -20.629 1.00 86.06 162 ASN A CA 1
ATOM 1258 C C . ASN A 1 162 ? 9.975 -12.525 -19.447 1.00 86.06 162 ASN A C 1
ATOM 1260 O O . ASN A 1 162 ? 10.194 -13.710 -19.202 1.00 86.06 162 ASN A O 1
ATOM 1264 N N . ASN A 1 163 ? 10.513 -11.539 -18.722 1.00 89.44 163 ASN A N 1
ATOM 1265 C CA . ASN A 1 163 ? 11.404 -11.760 -17.594 1.00 89.44 163 ASN A CA 1
ATOM 1266 C C . ASN A 1 163 ? 10.905 -11.024 -16.334 1.00 89.44 163 ASN A C 1
ATOM 1268 O O . ASN A 1 163 ? 11.470 -9.994 -15.954 1.00 89.44 163 ASN A O 1
ATOM 1272 N N . PRO A 1 164 ? 9.842 -11.536 -15.681 1.00 88.75 164 PRO A N 1
ATOM 1273 C CA . PRO A 1 164 ? 9.242 -10.889 -14.513 1.00 88.75 164 PRO A CA 1
ATOM 1274 C C . PRO A 1 164 ? 10.227 -10.743 -13.346 1.00 88.75 164 PRO A C 1
ATOM 1276 O O . PRO A 1 164 ? 10.159 -9.747 -12.632 1.00 88.75 164 PRO A O 1
ATOM 1279 N N . ASP A 1 165 ? 11.183 -11.663 -13.195 1.00 89.88 165 ASP A N 1
ATOM 1280 C CA . ASP A 1 165 ? 12.208 -11.587 -12.148 1.00 89.88 165 ASP A CA 1
ATOM 1281 C C . ASP A 1 165 ? 13.121 -10.368 -12.343 1.00 89.88 165 ASP A C 1
ATOM 1283 O O . ASP A 1 165 ? 13.337 -9.602 -11.406 1.00 89.88 165 ASP A O 1
ATOM 1287 N N . LYS A 1 166 ? 13.592 -10.117 -13.575 1.00 90.94 166 LYS A N 1
ATOM 1288 C CA . LYS A 1 166 ? 14.386 -8.914 -13.889 1.00 90.94 166 LYS A CA 1
ATOM 1289 C C . LYS A 1 166 ? 13.586 -7.625 -13.731 1.00 90.94 166 LYS A C 1
ATOM 1291 O O . LYS A 1 166 ? 14.137 -6.616 -13.299 1.00 90.94 166 LYS A O 1
ATOM 1296 N N . MET A 1 167 ? 12.297 -7.641 -14.080 1.00 93.06 167 MET A N 1
ATOM 1297 C CA . MET A 1 167 ? 11.424 -6.487 -13.848 1.00 93.06 167 MET A CA 1
ATOM 1298 C C . MET A 1 167 ? 11.314 -6.188 -12.352 1.00 93.06 167 MET A C 1
ATOM 1300 O O . MET A 1 167 ? 11.458 -5.041 -11.940 1.00 93.06 167 MET A O 1
ATOM 1304 N N . LEU A 1 168 ? 11.100 -7.220 -11.535 1.00 91.62 168 LEU A N 1
ATOM 1305 C CA . LEU A 1 168 ? 11.000 -7.090 -10.087 1.00 91.62 168 LEU A CA 1
ATOM 1306 C C . LEU A 1 168 ? 12.319 -6.617 -9.457 1.00 91.62 168 LEU A C 1
ATOM 1308 O O . LEU A 1 168 ? 12.300 -5.780 -8.556 1.00 91.62 168 LEU A O 1
ATOM 1312 N N . GLU A 1 169 ? 13.455 -7.110 -9.954 1.00 92.06 169 GLU A N 1
ATOM 1313 C CA . GLU A 1 169 ? 14.793 -6.662 -9.559 1.00 92.06 169 GLU A CA 1
ATOM 1314 C C . GLU A 1 169 ? 14.966 -5.157 -9.797 1.00 92.06 169 GLU A C 1
ATOM 1316 O O . GLU A 1 169 ? 15.336 -4.418 -8.884 1.00 92.06 169 GLU A O 1
ATOM 1321 N N . HIS A 1 170 ? 14.611 -4.683 -10.994 1.00 93.56 170 HIS A N 1
ATOM 1322 C CA . HIS A 1 170 ? 14.660 -3.263 -11.342 1.00 93.56 170 HIS A CA 1
ATOM 1323 C C . HIS A 1 170 ? 13.733 -2.420 -10.459 1.00 93.56 170 HIS A C 1
ATOM 1325 O O . HIS A 1 170 ? 14.164 -1.416 -9.893 1.00 93.56 170 HIS A O 1
ATOM 1331 N N . ILE A 1 171 ? 12.487 -2.861 -10.254 1.00 94.12 171 ILE A N 1
ATOM 1332 C CA . ILE A 1 171 ? 11.529 -2.173 -9.374 1.00 94.12 171 ILE A CA 1
ATOM 1333 C C . ILE A 1 171 ? 12.078 -2.086 -7.942 1.00 94.12 171 ILE A C 1
ATOM 1335 O O . ILE A 1 171 ? 11.919 -1.056 -7.283 1.00 94.12 171 ILE A O 1
ATOM 1339 N N . ALA A 1 172 ? 12.762 -3.119 -7.445 1.00 91.88 172 ALA A N 1
ATOM 1340 C CA . ALA A 1 172 ? 13.394 -3.089 -6.128 1.00 91.88 172 ALA A CA 1
ATOM 1341 C C . ALA A 1 172 ? 14.549 -2.069 -6.049 1.00 91.88 172 ALA A C 1
ATOM 1343 O O . ALA A 1 172 ? 14.686 -1.377 -5.032 1.00 91.88 172 ALA A O 1
ATOM 1344 N N . ILE A 1 173 ? 15.343 -1.915 -7.116 1.00 91.00 173 ILE A N 1
ATOM 1345 C CA . ILE A 1 173 ? 16.373 -0.865 -7.220 1.00 91.00 173 ILE A CA 1
ATOM 1346 C C . ILE A 1 173 ? 15.718 0.520 -7.192 1.00 91.00 173 ILE A C 1
ATOM 1348 O O . ILE A 1 173 ? 16.088 1.348 -6.356 1.00 91.00 173 ILE A O 1
ATOM 1352 N N . PHE A 1 174 ? 14.708 0.748 -8.033 1.00 92.75 174 PHE A N 1
ATOM 1353 C CA . PHE A 1 174 ? 13.957 2.004 -8.088 1.00 92.75 174 PHE A CA 1
ATOM 1354 C C . PHE A 1 174 ? 13.353 2.368 -6.722 1.00 92.75 174 PHE A C 1
ATOM 1356 O O . PHE A 1 174 ? 13.519 3.480 -6.219 1.00 92.75 174 PHE A O 1
ATOM 1363 N N . THR A 1 175 ? 12.743 1.393 -6.048 1.00 91.81 175 THR A N 1
ATOM 1364 C CA . THR A 1 175 ? 12.189 1.553 -4.693 1.00 91.81 175 THR A CA 1
ATOM 1365 C C . THR A 1 175 ? 13.258 1.973 -3.685 1.00 91.81 175 THR A C 1
ATOM 1367 O O . THR A 1 175 ? 13.034 2.875 -2.877 1.00 91.81 175 THR A O 1
ATOM 1370 N N . SER A 1 176 ? 14.439 1.352 -3.745 1.00 87.31 176 SER A N 1
ATOM 1371 C CA . SER A 1 176 ? 15.568 1.675 -2.862 1.00 87.31 176 SER A CA 1
ATOM 1372 C C . SER A 1 176 ? 16.047 3.119 -3.063 1.00 87.31 176 SER A C 1
ATOM 1374 O O . SER A 1 176 ? 16.351 3.824 -2.097 1.00 87.31 176 SER A O 1
ATOM 1376 N N . GLN A 1 177 ? 16.073 3.589 -4.313 1.00 87.94 177 GLN A N 1
ATOM 1377 C CA . GLN A 1 177 ? 16.426 4.969 -4.651 1.00 87.94 177 GLN A CA 1
ATOM 1378 C C . GLN A 1 177 ? 15.382 5.966 -4.130 1.00 87.94 177 GLN A C 1
ATOM 1380 O O . GLN A 1 177 ? 15.761 6.950 -3.493 1.00 87.94 177 GLN A O 1
ATOM 1385 N N . LEU A 1 178 ? 14.084 5.691 -4.318 1.00 87.88 178 LEU A N 1
ATOM 1386 C CA . LEU A 1 178 ? 12.999 6.535 -3.797 1.00 87.88 178 LEU A CA 1
ATOM 1387 C C . LEU A 1 178 ? 13.073 6.686 -2.272 1.00 87.88 178 LEU A C 1
ATOM 1389 O O . LEU A 1 178 ? 13.041 7.804 -1.756 1.00 87.88 178 LEU A O 1
ATOM 1393 N N . LEU A 1 179 ? 13.253 5.574 -1.551 1.00 83.56 179 LEU A N 1
ATOM 1394 C CA . LEU A 1 179 ? 13.365 5.575 -0.089 1.00 83.56 179 LEU A CA 1
ATOM 1395 C C . LEU A 1 179 ? 14.584 6.368 0.410 1.00 83.56 179 LEU A C 1
ATOM 1397 O O . LEU A 1 179 ? 14.523 6.976 1.477 1.00 83.56 179 LEU A O 1
ATOM 1401 N N . THR A 1 180 ? 15.667 6.421 -0.372 1.00 79.50 180 THR A N 1
ATOM 1402 C CA . THR A 1 180 ? 16.876 7.197 -0.040 1.00 79.50 180 THR A CA 1
ATOM 1403 C C . THR A 1 180 ? 16.656 8.710 -0.184 1.00 79.50 180 THR A C 1
ATOM 1405 O O . THR A 1 180 ? 17.257 9.497 0.547 1.00 79.50 180 THR A O 1
ATOM 1408 N N . VAL A 1 181 ? 15.783 9.150 -1.098 1.00 76.81 181 VAL A N 1
ATOM 1409 C CA . VAL A 1 181 ? 15.457 10.580 -1.287 1.00 76.81 181 VAL A CA 1
ATOM 1410 C C . VAL A 1 181 ? 14.652 11.149 -0.112 1.00 76.81 181 VAL A C 1
ATOM 1412 O O . VAL A 1 181 ? 14.708 12.353 0.155 1.00 76.81 181 VAL A O 1
ATOM 1415 N N . GLN A 1 182 ? 13.918 10.288 0.591 1.00 66.38 182 GLN A N 1
ATOM 1416 C CA . GLN A 1 182 ? 12.873 10.646 1.550 1.00 66.38 182 GLN A CA 1
ATOM 1417 C C . GLN A 1 182 ? 13.134 10.060 2.949 1.00 66.38 182 GLN A C 1
ATOM 1419 O O . GLN A 1 182 ? 12.261 9.492 3.610 1.00 66.38 182 GLN A O 1
ATOM 1424 N N . ALA A 1 183 ? 14.384 10.161 3.403 1.00 54.94 183 ALA A N 1
ATOM 1425 C CA . ALA A 1 183 ? 14.810 9.588 4.670 1.00 54.94 183 ALA A CA 1
ATOM 1426 C C . ALA A 1 183 ? 14.227 10.365 5.867 1.00 54.94 183 ALA A C 1
ATOM 1428 O O . ALA A 1 183 ? 14.759 11.405 6.248 1.00 54.94 183 ALA A O 1
ATOM 1429 N N . ASN A 1 184 ? 13.138 9.844 6.456 1.00 54.16 184 ASN A N 1
ATOM 1430 C CA . ASN A 1 184 ? 13.034 9.479 7.890 1.00 54.16 184 ASN A CA 1
ATOM 1431 C C . ASN A 1 184 ? 11.616 9.465 8.477 1.00 54.16 184 ASN A C 1
ATOM 1433 O O . ASN A 1 184 ? 11.461 9.145 9.652 1.00 54.16 184 ASN A O 1
ATOM 1437 N N . GLU A 1 185 ? 10.573 9.695 7.683 1.00 71.31 185 GLU A N 1
ATOM 1438 C CA . GLU A 1 185 ? 9.205 9.723 8.212 1.00 71.31 185 GLU A CA 1
ATOM 1439 C C . GLU A 1 185 ? 8.386 8.522 7.733 1.00 71.31 185 GLU A C 1
ATOM 1441 O O . GLU A 1 185 ? 8.364 8.184 6.547 1.00 71.31 185 GLU A O 1
ATOM 1446 N N . PHE A 1 186 ? 7.700 7.861 8.673 1.00 78.19 186 PHE A N 1
ATOM 1447 C CA . PHE A 1 186 ? 6.807 6.727 8.409 1.00 78.19 186 PHE A CA 1
ATOM 1448 C C . PHE A 1 186 ? 5.838 7.025 7.257 1.00 78.19 186 PHE A C 1
ATOM 1450 O O . PHE A 1 186 ? 5.626 6.167 6.401 1.00 78.19 186 PHE A O 1
ATOM 1457 N N . ALA A 1 187 ? 5.326 8.258 7.185 1.00 80.94 187 ALA A N 1
ATOM 1458 C CA . ALA A 1 187 ? 4.412 8.683 6.137 1.00 80.94 187 ALA A CA 1
ATOM 1459 C C . ALA A 1 187 ? 5.000 8.584 4.722 1.00 80.94 187 ALA A C 1
ATOM 1461 O O . ALA A 1 187 ? 4.375 8.021 3.820 1.00 80.94 187 ALA A O 1
ATOM 1462 N N . GLN A 1 188 ? 6.227 9.068 4.534 1.00 81.06 188 GLN A N 1
ATOM 1463 C CA . GLN A 1 188 ? 6.916 9.041 3.240 1.00 81.06 188 GLN A CA 1
ATOM 1464 C C . GLN A 1 188 ? 7.287 7.607 2.839 1.00 81.06 188 GLN A C 1
ATOM 1466 O O . GLN A 1 188 ? 7.081 7.191 1.696 1.00 81.06 188 GLN A O 1
ATOM 1471 N N . ARG A 1 189 ? 7.756 6.811 3.808 1.00 82.62 189 ARG A N 1
ATOM 1472 C CA . ARG A 1 189 ? 8.113 5.398 3.608 1.00 82.62 189 ARG A CA 1
ATOM 1473 C C . ARG A 1 189 ? 6.890 4.569 3.201 1.00 82.62 189 ARG A C 1
ATOM 1475 O O . ARG A 1 189 ? 6.937 3.858 2.199 1.00 82.62 189 ARG A 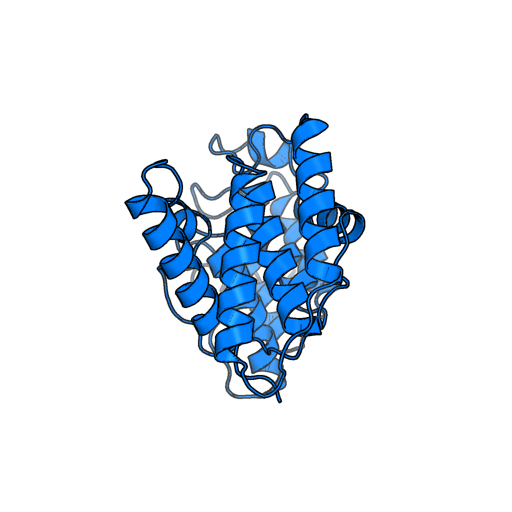O 1
ATOM 1482 N N . LEU A 1 190 ? 5.779 4.706 3.928 1.00 88.50 190 LEU A N 1
ATOM 1483 C CA . LEU A 1 190 ? 4.524 4.020 3.619 1.00 88.50 190 LEU A CA 1
ATOM 1484 C C . LEU A 1 190 ? 3.991 4.421 2.235 1.00 88.50 190 LEU A C 1
ATOM 1486 O O . LEU A 1 190 ? 3.634 3.550 1.443 1.00 88.50 190 LEU A O 1
ATOM 1490 N N . THR A 1 191 ? 4.001 5.720 1.920 1.00 90.69 191 THR A N 1
ATOM 1491 C CA . THR A 1 191 ? 3.589 6.242 0.604 1.00 90.69 191 THR A CA 1
ATOM 1492 C C . THR A 1 191 ? 4.430 5.640 -0.519 1.00 90.69 191 THR A C 1
ATOM 1494 O O . THR A 1 191 ? 3.872 5.172 -1.508 1.00 90.69 191 THR A O 1
ATOM 1497 N N . THR A 1 192 ? 5.755 5.579 -0.350 1.00 91.19 192 THR A N 1
ATOM 1498 C CA . THR A 1 192 ? 6.679 5.012 -1.345 1.00 91.19 192 THR A CA 1
ATOM 1499 C C . THR A 1 192 ? 6.377 3.548 -1.632 1.00 91.19 192 THR A C 1
ATOM 1501 O O . THR A 1 192 ? 6.235 3.170 -2.794 1.00 91.19 192 THR A O 1
ATOM 1504 N N . ILE A 1 193 ? 6.218 2.726 -0.592 1.00 92.19 193 ILE A N 1
ATOM 1505 C CA . ILE A 1 193 ? 5.911 1.301 -0.763 1.00 92.19 193 ILE A CA 1
ATOM 1506 C C . ILE A 1 193 ? 4.565 1.109 -1.474 1.00 92.19 193 ILE A C 1
ATOM 1508 O O . ILE A 1 193 ? 4.469 0.307 -2.401 1.00 92.19 193 ILE A O 1
ATOM 1512 N N . ILE A 1 194 ? 3.534 1.873 -1.102 1.00 94.25 194 ILE A N 1
ATOM 1513 C CA . ILE A 1 194 ? 2.214 1.790 -1.745 1.00 94.25 194 ILE A CA 1
ATOM 1514 C C . ILE A 1 194 ? 2.287 2.229 -3.208 1.00 94.25 194 ILE A C 1
ATOM 1516 O O . ILE A 1 194 ? 1.766 1.529 -4.075 1.00 94.25 194 ILE A O 1
ATOM 1520 N N . PHE A 1 195 ? 2.956 3.347 -3.493 1.00 95.00 195 PHE A N 1
ATOM 1521 C CA . PHE A 1 195 ? 3.146 3.856 -4.849 1.00 95.00 195 PHE A CA 1
ATOM 1522 C C . PHE A 1 195 ? 3.845 2.829 -5.744 1.00 95.00 195 PHE A C 1
ATOM 1524 O O . PHE A 1 195 ? 3.355 2.530 -6.830 1.00 95.00 195 PHE A O 1
ATOM 1531 N N . VAL A 1 196 ? 4.929 2.216 -5.261 1.00 95.31 196 VAL A N 1
ATOM 1532 C CA . VAL A 1 196 ? 5.659 1.161 -5.980 1.00 95.31 196 VAL A CA 1
ATOM 1533 C C . VAL A 1 196 ? 4.782 -0.062 -6.227 1.00 95.31 196 VAL A C 1
ATOM 1535 O O . VAL A 1 196 ? 4.772 -0.588 -7.336 1.00 95.31 196 VAL A O 1
ATOM 1538 N N . ILE A 1 197 ? 4.019 -0.517 -5.229 1.00 94.81 197 ILE A N 1
ATOM 1539 C CA . ILE A 1 197 ? 3.107 -1.656 -5.396 1.00 94.81 197 ILE A CA 1
ATOM 1540 C C . ILE A 1 197 ? 2.050 -1.337 -6.460 1.00 94.81 197 ILE A C 1
ATOM 1542 O O . ILE A 1 197 ? 1.782 -2.162 -7.333 1.00 94.81 197 ILE A O 1
ATOM 1546 N N . MET A 1 198 ? 1.463 -0.139 -6.436 1.00 95.19 198 MET A N 1
ATOM 1547 C CA . MET A 1 198 ? 0.496 0.289 -7.450 1.00 95.19 198 MET A CA 1
ATOM 1548 C C . MET A 1 198 ? 1.124 0.406 -8.845 1.00 95.19 198 MET A C 1
ATOM 1550 O O . MET A 1 198 ? 0.500 0.008 -9.832 1.00 95.19 198 MET A O 1
ATOM 1554 N N . TYR A 1 199 ? 2.353 0.908 -8.933 1.00 95.06 199 TYR A N 1
ATOM 1555 C CA . TYR A 1 199 ? 3.112 0.983 -10.175 1.00 95.06 199 TYR A CA 1
ATOM 1556 C C . TYR A 1 199 ? 3.416 -0.413 -10.732 1.00 95.06 199 TYR A C 1
ATOM 1558 O O . TYR A 1 199 ? 3.061 -0.701 -11.873 1.00 95.06 199 TYR A O 1
ATOM 1566 N N . ALA A 1 200 ? 3.950 -1.329 -9.923 1.00 94.06 200 ALA A N 1
ATOM 1567 C CA . ALA A 1 200 ? 4.213 -2.707 -10.335 1.00 94.06 200 ALA A CA 1
ATOM 1568 C C . ALA A 1 200 ? 2.937 -3.404 -10.834 1.00 94.06 200 ALA A C 1
ATOM 1570 O O . ALA A 1 200 ? 2.946 -4.101 -11.850 1.00 94.06 200 ALA A O 1
ATOM 1571 N N . ARG A 1 201 ? 1.794 -3.157 -10.185 1.00 92.75 201 ARG A N 1
ATOM 1572 C CA . ARG A 1 201 ? 0.508 -3.685 -10.658 1.00 92.75 201 ARG A CA 1
ATOM 1573 C C . ARG A 1 201 ? 0.075 -3.111 -12.009 1.00 92.75 201 ARG A C 1
ATOM 1575 O O . ARG A 1 201 ? -0.514 -3.838 -12.804 1.00 92.75 201 ARG A O 1
ATOM 1582 N N . SER A 1 202 ? 0.420 -1.859 -12.319 1.00 91.75 202 SER A N 1
ATOM 1583 C CA . SER A 1 202 ? 0.211 -1.282 -13.659 1.00 91.75 202 SER A CA 1
ATOM 1584 C C . SER A 1 202 ? 1.071 -1.954 -14.742 1.00 91.75 202 SER A C 1
ATOM 1586 O O . SER A 1 202 ? 0.664 -2.024 -15.902 1.00 91.75 202 SER A O 1
ATOM 1588 N N . LEU A 1 203 ? 2.221 -2.524 -14.357 1.00 91.12 203 LEU A N 1
ATOM 1589 C CA . LEU A 1 203 ? 3.091 -3.305 -15.240 1.00 91.12 203 LEU A CA 1
ATOM 1590 C C . LEU A 1 203 ? 2.589 -4.744 -15.462 1.00 91.12 203 LEU A C 1
ATOM 1592 O O . LEU A 1 203 ? 3.040 -5.400 -16.402 1.00 91.12 203 LEU A O 1
ATOM 1596 N N . GLY A 1 204 ? 1.618 -5.205 -14.666 1.00 90.50 204 GLY A N 1
ATOM 1597 C CA . GLY A 1 204 ? 0.953 -6.505 -14.809 1.00 90.50 204 GLY A CA 1
ATOM 1598 C C . GLY A 1 204 ? 1.166 -7.475 -13.644 1.00 90.50 204 GLY A C 1
ATOM 1599 O O . GLY A 1 204 ? 0.597 -8.568 -13.664 1.00 90.50 204 GLY A O 1
ATOM 1600 N N . PHE A 1 205 ? 1.934 -7.092 -12.618 1.00 91.06 205 PHE A N 1
ATOM 1601 C CA . PHE A 1 205 ? 2.039 -7.877 -11.386 1.00 91.06 205 PHE A CA 1
ATOM 1602 C C . PHE A 1 205 ? 0.697 -7.914 -10.638 1.00 91.06 205 PHE A C 1
ATOM 1604 O O . PHE A 1 205 ? -0.086 -6.964 -10.670 1.00 91.06 205 PHE A O 1
ATOM 1611 N N . ASN A 1 206 ? 0.430 -9.002 -9.919 1.00 87.75 206 ASN A N 1
ATOM 1612 C CA . ASN A 1 206 ? -0.775 -9.141 -9.094 1.00 87.75 206 ASN A CA 1
ATOM 1613 C C . ASN A 1 206 ? -0.413 -9.239 -7.616 1.00 87.75 206 ASN A C 1
ATOM 1615 O O . ASN A 1 206 ? 0.647 -9.750 -7.283 1.00 87.75 206 ASN A O 1
ATOM 1619 N N . LEU A 1 207 ? -1.301 -8.807 -6.718 1.00 85.31 207 LEU A N 1
ATOM 1620 C CA . LEU A 1 207 ? -1.095 -9.072 -5.292 1.00 85.31 207 LEU A CA 1
ATOM 1621 C C . LEU A 1 207 ? -1.218 -10.570 -5.009 1.00 85.31 207 LEU A C 1
ATOM 1623 O O . LEU A 1 207 ? -2.209 -11.196 -5.400 1.00 85.31 207 LEU A O 1
ATOM 1627 N N . LEU A 1 208 ? -0.235 -11.121 -4.302 1.00 81.25 208 LEU A N 1
ATOM 1628 C CA . LEU A 1 208 ? -0.299 -12.472 -3.766 1.00 81.25 208 LEU A CA 1
ATOM 1629 C C . LEU A 1 208 ? -1.290 -12.517 -2.605 1.00 81.25 208 LEU A C 1
ATOM 1631 O O . LEU A 1 208 ? -1.329 -11.638 -1.748 1.00 81.25 208 LEU A O 1
ATOM 1635 N N . HIS A 1 209 ? -2.127 -13.550 -2.613 1.00 67.94 209 HIS A N 1
ATOM 1636 C CA . HIS A 1 209 ? -3.182 -13.713 -1.620 1.00 67.94 209 HIS A CA 1
ATOM 1637 C C . HIS A 1 209 ? -2.664 -14.239 -0.274 1.00 67.94 209 HIS A C 1
ATOM 1639 O O . HIS A 1 209 ? -3.235 -13.927 0.768 1.00 67.94 209 HIS A O 1
ATOM 1645 N N . ASP A 1 210 ? -1.575 -15.005 -0.300 1.00 62.28 210 ASP A N 1
ATOM 1646 C CA . ASP A 1 210 ? -1.052 -15.736 0.853 1.00 62.28 210 ASP A CA 1
ATOM 1647 C C . ASP A 1 210 ? 0.305 -15.180 1.299 1.00 62.28 210 ASP A C 1
ATOM 1649 O O . ASP A 1 210 ? 1.340 -15.841 1.239 1.00 62.28 210 ASP A O 1
ATOM 1653 N N . PHE A 1 211 ? 0.308 -13.907 1.696 1.00 65.00 211 PHE A N 1
ATOM 1654 C CA . PHE A 1 211 ? 1.476 -13.284 2.307 1.00 65.00 211 PHE A CA 1
ATOM 1655 C C . PHE A 1 211 ? 1.265 -13.150 3.816 1.00 65.00 211 PHE A C 1
ATOM 1657 O O . PHE A 1 211 ? 0.719 -12.164 4.313 1.00 65.00 211 PHE A O 1
ATOM 1664 N N . SER A 1 212 ? 1.682 -14.184 4.544 1.00 51.34 212 SER A N 1
ATOM 1665 C CA . SER A 1 212 ? 1.648 -14.252 6.007 1.00 51.34 212 SER A CA 1
ATOM 1666 C C . SER A 1 212 ? 3.069 -14.218 6.565 1.00 51.34 212 SER A C 1
ATOM 1668 O O . SER A 1 212 ? 3.540 -15.189 7.160 1.00 51.34 212 SER A O 1
ATOM 1670 N N . ASP A 1 213 ? 3.775 -13.106 6.388 1.00 54.88 213 ASP A N 1
ATOM 1671 C CA . ASP A 1 213 ? 5.068 -12.942 7.040 1.00 54.88 213 ASP A CA 1
ATOM 1672 C C . ASP A 1 213 ? 5.102 -11.672 7.899 1.00 54.88 213 ASP A C 1
ATOM 1674 O O . ASP A 1 213 ? 4.950 -10.545 7.422 1.00 54.88 213 ASP A O 1
ATOM 1678 N N . ARG A 1 214 ? 5.297 -11.907 9.203 1.00 51.69 214 ARG A N 1
ATOM 1679 C CA . ARG A 1 214 ? 5.331 -10.921 10.293 1.00 51.69 214 ARG A CA 1
ATOM 1680 C C . ARG A 1 214 ? 6.545 -9.989 10.201 1.00 51.69 214 ARG A C 1
ATOM 1682 O O . ARG A 1 214 ? 6.641 -9.043 10.973 1.00 51.69 214 ARG A O 1
ATOM 1689 N N . HIS A 1 215 ? 7.469 -10.245 9.275 1.00 56.09 215 HIS A N 1
ATOM 1690 C CA . HIS A 1 215 ? 8.696 -9.472 9.085 1.00 56.09 215 HIS A CA 1
ATOM 1691 C C . HIS A 1 215 ? 8.592 -8.355 8.033 1.00 56.09 215 HIS A C 1
ATOM 1693 O O . HIS A 1 215 ? 9.607 -7.778 7.653 1.00 56.09 215 HIS A O 1
ATOM 1699 N N . ASN A 1 216 ? 7.382 -8.014 7.582 1.00 63.84 216 ASN A N 1
ATOM 1700 C CA . ASN A 1 216 ? 7.176 -7.136 6.424 1.00 63.84 216 ASN A CA 1
ATOM 1701 C C . ASN A 1 216 ? 6.480 -5.814 6.736 1.00 63.84 216 ASN A C 1
ATOM 1703 O O . ASN A 1 216 ? 5.960 -5.154 5.836 1.00 63.84 216 ASN A O 1
ATOM 1707 N N . SER A 1 217 ? 6.488 -5.410 8.007 1.00 66.94 217 SER A N 1
ATOM 1708 C CA . SER A 1 217 ? 6.093 -4.049 8.350 1.00 66.94 217 SER A CA 1
ATOM 1709 C C . SER A 1 217 ? 7.073 -3.037 7.777 1.00 66.94 217 SER A C 1
ATOM 1711 O O . SER A 1 217 ? 8.267 -3.322 7.650 1.00 66.94 217 SER A O 1
ATOM 1713 N N . VAL A 1 218 ? 6.595 -1.827 7.468 1.00 69.75 218 VAL A N 1
ATOM 1714 C CA . VAL A 1 218 ? 7.473 -0.730 7.029 1.00 69.75 218 VAL A CA 1
ATOM 1715 C C . VAL A 1 218 ? 8.573 -0.490 8.069 1.00 69.75 218 VAL A C 1
ATOM 1717 O O . VAL A 1 218 ? 9.719 -0.259 7.705 1.00 69.75 218 VAL A O 1
ATOM 1720 N N . ALA A 1 219 ? 8.283 -0.633 9.364 1.00 65.06 219 ALA A N 1
ATOM 1721 C CA . ALA A 1 219 ? 9.300 -0.541 10.409 1.00 65.06 219 ALA A CA 1
ATOM 1722 C C . ALA A 1 219 ? 10.375 -1.641 10.288 1.00 65.06 219 ALA A C 1
ATOM 1724 O O . ALA A 1 219 ? 11.567 -1.360 10.415 1.00 65.06 219 ALA A O 1
ATOM 1725 N N . THR A 1 220 ? 9.985 -2.888 10.003 1.00 65.75 220 THR A N 1
ATOM 1726 C CA . THR A 1 220 ? 10.920 -4.015 9.840 1.00 65.75 220 THR A CA 1
ATOM 1727 C C . THR A 1 220 ? 11.738 -3.917 8.554 1.00 65.75 220 THR A C 1
ATOM 1729 O O . THR A 1 220 ? 12.948 -4.124 8.607 1.00 65.75 220 THR A O 1
ATOM 1732 N N . LEU A 1 221 ? 11.118 -3.541 7.429 1.00 67.69 221 LEU A N 1
ATOM 1733 C CA . LEU A 1 221 ? 11.813 -3.317 6.154 1.00 67.69 221 LEU A CA 1
ATOM 1734 C C . LEU A 1 221 ? 12.901 -2.245 6.286 1.00 67.69 221 LEU A C 1
ATOM 1736 O O . LEU A 1 221 ? 13.951 -2.338 5.653 1.00 67.69 221 LEU A O 1
ATOM 1740 N N . MET A 1 222 ? 12.661 -1.245 7.137 1.00 64.06 222 MET A N 1
ATOM 1741 C CA . MET A 1 222 ? 13.477 -0.036 7.206 1.00 64.06 222 MET A CA 1
ATOM 1742 C C . MET A 1 222 ? 14.501 -0.022 8.347 1.00 64.06 222 MET A C 1
ATOM 1744 O O . MET A 1 222 ? 15.448 0.755 8.263 1.00 64.06 222 MET A O 1
ATOM 1748 N N . LYS A 1 223 ? 14.406 -0.907 9.356 1.00 64.62 223 LYS A N 1
ATOM 1749 C CA . LYS A 1 223 ? 15.477 -1.104 10.366 1.00 64.62 223 LYS A CA 1
ATOM 1750 C C . LYS A 1 223 ? 16.849 -1.398 9.741 1.00 64.62 223 LYS A C 1
ATOM 1752 O O . LYS A 1 223 ? 17.870 -1.183 10.380 1.00 64.62 223 LYS A O 1
ATOM 1757 N N . ASN A 1 224 ? 16.868 -1.859 8.491 1.00 55.25 224 ASN A N 1
ATOM 1758 C CA . ASN A 1 224 ? 18.078 -2.206 7.752 1.00 55.25 224 ASN A CA 1
ATOM 1759 C C . ASN A 1 224 ? 18.596 -1.085 6.830 1.00 55.25 224 ASN A C 1
ATOM 1761 O O . ASN A 1 224 ? 19.592 -1.309 6.154 1.00 55.25 224 ASN A O 1
ATOM 1765 N N . LEU A 1 225 ? 17.943 0.085 6.786 1.00 55.66 225 LEU A N 1
ATOM 1766 C CA . LEU A 1 225 ? 18.257 1.200 5.874 1.00 55.66 225 LEU A CA 1
ATOM 1767 C C . LEU A 1 225 ? 18.996 2.377 6.544 1.00 55.66 225 LEU A C 1
ATOM 1769 O O . LEU A 1 225 ? 19.378 3.323 5.861 1.00 55.66 225 LEU A O 1
ATOM 1773 N N . GLU A 1 226 ? 19.206 2.335 7.863 1.00 52.47 226 GLU A N 1
ATOM 1774 C CA . GLU A 1 226 ? 19.740 3.461 8.657 1.00 52.47 226 GLU A CA 1
ATOM 1775 C C . GLU A 1 226 ? 21.280 3.500 8.760 1.00 52.47 226 GLU A C 1
ATOM 1777 O O . GLU A 1 226 ? 21.833 4.408 9.376 1.00 52.47 226 GLU A O 1
ATOM 1782 N N . ASP A 1 227 ? 21.990 2.563 8.124 1.00 52.09 227 ASP A N 1
ATOM 1783 C CA . ASP A 1 227 ? 23.457 2.547 8.056 1.00 52.09 227 ASP A CA 1
ATOM 1784 C C . ASP A 1 227 ? 23.924 2.741 6.598 1.00 52.09 227 ASP A C 1
ATOM 1786 O O . ASP A 1 227 ? 23.459 2.081 5.672 1.00 52.09 227 ASP A O 1
ATOM 1790 N N . HIS A 1 228 ? 24.817 3.706 6.366 1.00 52.88 228 HIS A N 1
ATOM 1791 C CA . HIS A 1 228 ? 25.228 4.154 5.029 1.00 52.88 228 HIS A CA 1
ATOM 1792 C C . HIS A 1 228 ? 26.389 3.347 4.425 1.00 52.88 228 HIS A C 1
ATOM 1794 O O . HIS A 1 228 ? 26.955 3.755 3.409 1.00 52.88 228 HIS A O 1
ATOM 1800 N N . SER A 1 229 ? 26.766 2.211 5.019 1.00 59.41 229 SER A N 1
ATOM 1801 C CA . SER A 1 229 ? 27.781 1.329 4.434 1.00 59.41 229 SER A CA 1
ATOM 1802 C C . SER A 1 229 ? 27.305 0.687 3.113 1.00 59.41 229 SER A C 1
ATOM 1804 O O . SER A 1 229 ? 26.121 0.381 2.943 1.00 59.41 229 SER A O 1
ATOM 1806 N N . GLU A 1 230 ? 28.221 0.414 2.172 1.00 57.97 230 GLU A N 1
ATOM 1807 C CA . GLU A 1 230 ? 27.901 -0.324 0.929 1.00 57.97 230 GLU A CA 1
ATOM 1808 C C . GLU A 1 230 ? 27.266 -1.698 1.210 1.00 57.97 230 GLU A C 1
ATOM 1810 O O . GLU A 1 230 ? 26.411 -2.182 0.461 1.00 57.97 230 GLU A O 1
ATOM 1815 N N . GLN A 1 231 ? 27.665 -2.333 2.314 1.00 59.78 231 GLN A N 1
ATOM 1816 C CA . GLN A 1 231 ? 27.122 -3.615 2.746 1.00 59.78 231 GLN A CA 1
ATOM 1817 C C . GLN A 1 231 ? 25.660 -3.479 3.190 1.00 59.78 231 GLN A C 1
ATOM 1819 O O . GLN A 1 231 ? 24.840 -4.340 2.868 1.00 59.78 231 GLN A O 1
ATOM 1824 N N . THR A 1 232 ? 25.309 -2.368 3.836 1.00 60.31 232 THR A N 1
ATOM 1825 C CA . THR A 1 232 ? 23.940 -2.054 4.254 1.00 60.31 232 THR A CA 1
ATOM 1826 C C . THR A 1 232 ? 23.043 -1.689 3.069 1.00 60.31 232 THR A C 1
ATOM 1828 O O . THR A 1 232 ? 21.890 -2.116 3.028 1.00 60.31 232 THR A O 1
ATOM 1831 N N . GLN A 1 233 ? 23.559 -1.006 2.042 1.00 62.59 233 GLN A N 1
ATOM 1832 C CA . GLN A 1 233 ? 22.798 -0.730 0.813 1.00 62.59 233 GLN A CA 1
ATOM 1833 C C . GLN A 1 233 ? 22.431 -2.015 0.055 1.00 62.59 233 GLN A C 1
ATOM 1835 O O . GLN A 1 233 ? 21.280 -2.194 -0.349 1.00 62.59 233 GLN A O 1
ATOM 1840 N N . ARG A 1 234 ? 23.374 -2.961 -0.072 1.00 64.94 234 ARG A N 1
ATOM 1841 C CA . ARG A 1 234 ? 23.101 -4.285 -0.667 1.00 64.94 234 ARG A CA 1
ATOM 1842 C C . ARG A 1 234 ? 22.095 -5.092 0.148 1.00 64.94 234 ARG A C 1
ATOM 1844 O O . ARG A 1 234 ? 21.218 -5.735 -0.424 1.00 64.94 234 ARG A O 1
ATOM 1851 N N . GLN A 1 235 ? 22.208 -5.056 1.476 1.00 68.25 235 GLN A N 1
ATOM 1852 C CA . GLN A 1 235 ? 21.238 -5.692 2.368 1.00 68.25 235 GLN A CA 1
ATOM 1853 C C . GLN A 1 235 ? 19.852 -5.059 2.205 1.00 68.25 235 GLN A C 1
ATOM 1855 O O . GLN A 1 235 ? 18.871 -5.783 2.076 1.00 68.25 235 GLN A O 1
ATOM 1860 N N . SER A 1 236 ? 19.760 -3.734 2.142 1.00 70.19 236 SER A N 1
ATOM 1861 C CA . SER A 1 236 ? 18.500 -3.001 1.981 1.00 70.19 236 SER A CA 1
ATOM 1862 C C . SER A 1 236 ? 17.774 -3.357 0.688 1.00 70.19 236 SER A C 1
ATOM 1864 O O . SER A 1 236 ? 16.596 -3.710 0.720 1.00 70.19 236 SER A O 1
ATOM 1866 N N . PHE A 1 237 ? 18.500 -3.362 -0.433 1.00 81.06 237 PHE A N 1
ATOM 1867 C CA . PHE A 1 237 ? 17.980 -3.830 -1.716 1.00 81.06 237 PHE A CA 1
ATOM 1868 C C . PHE A 1 237 ? 17.427 -5.257 -1.613 1.00 81.06 237 PHE A C 1
ATOM 1870 O O . PHE A 1 237 ? 16.306 -5.518 -2.042 1.00 81.06 237 PHE A O 1
ATOM 1877 N N . LEU A 1 238 ? 18.175 -6.179 -0.996 1.00 80.69 238 LEU A N 1
ATOM 1878 C CA . LEU A 1 238 ? 17.754 -7.574 -0.880 1.00 80.69 238 LEU A CA 1
ATOM 1879 C C . LEU A 1 238 ? 16.476 -7.732 -0.041 1.00 80.69 238 LEU A C 1
ATOM 1881 O O . LEU A 1 238 ? 15.641 -8.578 -0.359 1.00 80.69 238 LEU A O 1
ATOM 1885 N N . HIS A 1 239 ? 16.303 -6.926 1.009 1.00 80.69 239 HIS A N 1
ATOM 1886 C CA . HIS A 1 239 ? 15.073 -6.917 1.806 1.00 80.69 239 HIS A CA 1
ATOM 1887 C C . HIS A 1 239 ? 13.886 -6.379 1.003 1.00 80.69 239 HIS A C 1
ATOM 1889 O O . HIS A 1 239 ? 12.826 -6.999 1.014 1.00 80.69 239 HIS A O 1
ATOM 1895 N N . ILE A 1 240 ? 14.074 -5.287 0.257 1.00 87.00 240 ILE A N 1
ATOM 1896 C CA . ILE A 1 240 ? 13.039 -4.719 -0.617 1.00 87.00 240 ILE A CA 1
ATOM 1897 C C . ILE A 1 240 ? 12.652 -5.715 -1.713 1.00 87.00 240 ILE A C 1
ATOM 1899 O O . ILE A 1 240 ? 11.468 -5.955 -1.926 1.00 87.00 240 ILE A O 1
ATOM 1903 N N . TYR A 1 241 ? 13.629 -6.345 -2.365 1.00 88.88 241 TYR A N 1
ATOM 1904 C CA . TYR A 1 241 ? 13.373 -7.362 -3.381 1.00 88.88 241 TYR A CA 1
ATOM 1905 C C . TYR A 1 241 ? 12.573 -8.538 -2.813 1.00 88.88 241 TYR A C 1
ATOM 1907 O O . TYR A 1 241 ? 11.556 -8.918 -3.384 1.00 88.88 241 TYR A O 1
ATOM 1915 N N . ARG A 1 242 ? 12.986 -9.089 -1.663 1.00 86.56 242 ARG A N 1
ATOM 1916 C CA . ARG A 1 242 ? 12.272 -10.197 -1.002 1.00 86.56 242 ARG A CA 1
ATOM 1917 C C . ARG A 1 242 ? 10.849 -9.816 -0.621 1.00 86.56 242 ARG A C 1
ATOM 1919 O O . ARG A 1 242 ? 9.940 -10.611 -0.828 1.00 86.56 242 ARG A O 1
ATOM 1926 N N . PHE A 1 243 ? 10.663 -8.608 -0.100 1.00 87.31 243 PHE A N 1
ATOM 1927 C CA . PHE A 1 243 ? 9.347 -8.076 0.215 1.00 87.31 243 PHE A CA 1
ATOM 1928 C C . PHE A 1 243 ? 8.464 -7.989 -1.032 1.00 87.31 243 PHE A C 1
ATOM 1930 O O . PHE A 1 243 ? 7.366 -8.542 -1.051 1.00 87.31 243 PHE A O 1
ATOM 1937 N N . LEU A 1 244 ? 8.956 -7.347 -2.095 1.00 89.62 244 LEU A N 1
ATOM 1938 C CA . LEU A 1 244 ? 8.209 -7.204 -3.339 1.00 89.62 244 LEU A CA 1
ATOM 1939 C C . LEU A 1 244 ? 7.904 -8.571 -3.962 1.00 89.62 244 LEU A C 1
ATOM 1941 O O . LEU A 1 244 ? 6.770 -8.787 -4.363 1.00 89.62 244 LEU A O 1
ATOM 1945 N N . ALA A 1 245 ? 8.846 -9.517 -3.955 1.00 88.44 245 ALA A N 1
ATOM 1946 C CA . ALA A 1 245 ? 8.640 -10.886 -4.441 1.00 88.44 245 ALA A CA 1
ATOM 1947 C C . ALA A 1 245 ? 7.574 -11.656 -3.654 1.00 88.44 245 ALA A C 1
ATOM 1949 O O . ALA A 1 245 ? 6.895 -12.522 -4.196 1.00 88.44 245 ALA A O 1
ATOM 1950 N N . ALA A 1 246 ? 7.431 -11.353 -2.367 1.00 85.50 246 ALA A N 1
ATOM 1951 C CA . ALA A 1 246 ? 6.477 -12.028 -1.506 1.00 85.50 246 ALA A CA 1
ATOM 1952 C C . ALA A 1 246 ? 5.077 -11.387 -1.538 1.00 85.50 246 ALA A C 1
ATOM 1954 O O . ALA A 1 246 ? 4.092 -12.046 -1.209 1.00 85.50 246 ALA A O 1
ATOM 1955 N N . VAL A 1 247 ? 4.970 -10.128 -1.975 1.00 87.88 247 VAL A N 1
ATOM 1956 C CA . VAL A 1 247 ? 3.695 -9.409 -2.123 1.00 87.88 247 VAL A CA 1
ATOM 1957 C C . VAL A 1 247 ? 3.187 -9.409 -3.569 1.00 87.88 247 VAL A C 1
ATOM 1959 O O . VAL A 1 247 ? 1.974 -9.366 -3.791 1.00 87.88 247 VAL A O 1
ATOM 1962 N N . LEU A 1 248 ? 4.079 -9.468 -4.558 1.00 87.50 248 LEU A N 1
ATOM 1963 C CA . LEU A 1 248 ? 3.767 -9.393 -5.984 1.00 87.50 248 LEU A CA 1
ATOM 1964 C C . LEU A 1 248 ? 4.006 -10.743 -6.665 1.00 87.50 248 LEU A C 1
ATOM 1966 O O . LEU A 1 248 ? 5.103 -11.287 -6.658 1.00 87.50 248 LEU A O 1
ATOM 1970 N N . GLY A 1 249 ? 2.955 -11.267 -7.285 1.00 81.75 249 GLY A N 1
ATOM 1971 C CA . GLY A 1 249 ? 2.969 -12.493 -8.068 1.00 81.75 249 GLY A CA 1
ATOM 1972 C C . GLY A 1 249 ? 3.169 -12.225 -9.552 1.00 81.75 249 GLY A C 1
ATOM 1973 O O . GLY A 1 249 ? 2.973 -11.104 -10.028 1.00 81.75 249 GLY A O 1
ATOM 1974 N N . ASN A 1 250 ? 3.507 -13.293 -10.277 1.00 73.81 250 ASN A N 1
ATOM 1975 C CA . ASN A 1 250 ? 3.858 -13.256 -11.694 1.00 73.81 250 ASN A CA 1
ATOM 1976 C C . ASN A 1 250 ? 2.845 -12.506 -12.572 1.00 73.81 250 ASN A C 1
ATOM 1978 O O . ASN A 1 250 ? 1.629 -12.520 -12.343 1.00 73.81 250 ASN A O 1
ATOM 1982 N N . ILE A 1 251 ? 3.398 -11.889 -13.615 1.00 67.25 251 ILE A N 1
ATOM 1983 C CA . ILE A 1 251 ? 2.666 -11.214 -14.683 1.00 67.25 251 ILE A CA 1
ATOM 1984 C C . ILE A 1 251 ? 1.838 -12.269 -15.430 1.00 67.25 251 ILE A C 1
ATOM 1986 O O . ILE A 1 251 ? 2.364 -13.323 -15.790 1.00 67.25 251 ILE A O 1
ATOM 1990 N N . LYS A 1 252 ? 0.537 -12.016 -15.596 1.00 56.00 252 LYS A N 1
ATOM 1991 C CA . LYS A 1 252 ? -0.343 -12.846 -16.434 1.00 56.00 252 LYS A CA 1
ATOM 1992 C C . LYS A 1 252 ? -0.244 -12.454 -17.898 1.00 56.00 252 LYS A C 1
ATOM 1994 O O . LYS A 1 252 ? -0.140 -11.235 -18.160 1.00 56.00 252 LYS A O 1
#

Organism: NCBI:txid179995

Secondary structure (DSSP, 8-state):
--TTTTS-TT-PSPPP-SSHHHHHHHHHHHHHHHHH-SSGGGS-HHHHHHHHHHHTTSS-HHHHHHHHHHHHTSTT---STT--HHHHHHHHHHHHHHHSS---S-HHHHHHHHHHHHTT-HHHHTTTS--TTTT-----HHHHHHHHHHHHHHHTPPP-TT-HHHHHHHHHHHHHHHHHHTTT-HHHHHHHHHHHHHHHHHHT-EE-S----TT-SHHHHHTTSS--SHHHHHHHHHHHHHHHHHHEEPP-

Radius of gyration: 18.14 Å; chains: 1; bounding box: 58×41×46 Å

pLDDT: mean 78.33, std 17.03, range [30.88, 97.81]

Foldseek 3Di:
DDPPPDPFPPQAAQDADDPPQLLQLSLLLVVLLLALDLFSRLCGGPLRVLSNCCSVVVDPLVVSLCSLCVQLVDPVRDRDPQDQSLSSNLSSLSSVLSVDLFDDLALVVLVVSLCSRCPPCPVRQVPRPDHLCPDPDDPDPQLSVQLRVLSVVVVPDDDDLVCVLVVLLVLLVSLLSQCVSPPDHSSSLSSSLSNSLRHVSVVQWDFDSDQPDSQQYSVNLCVLVPDPDPVSSVVSSVSSSVNCPSGTDRGD

Sequence (252 aa):
MNNYTQKRDDLNPPQIHNDPHSAHKSAIWNLAVNLVFENSADFNGYAAAVAHEHILNNIDIDKAQKAIESHYTNEQNAGAKGVSPALYIICVRVAKILSYKGCNLSADIFASIQDMIFANLESLDNKAGRSPLSSNQAVFHGSYKKLCALIDDEKDMMFDRNNPDKMLEHIAIFTSQLLTVQANEFAQRLTTIIFVIMYARSLGFNLLHDFSDRHNSVATLMKNLEDHSEQTQRQSFLHIYRFLAAVLGNIK